Protein AF-A0A2E8K258-F1 (afdb_monomer_lite)

pLDDT: mean 74.97, std 20.84, range [34.94, 96.56]

Radius of gyration: 36.82 Å; chains: 1; bounding box: 63×77×114 Å

Structure (mmCIF, N/CA/C/O backbone):
data_AF-A0A2E8K258-F1
#
_entry.id   AF-A0A2E8K258-F1
#
loop_
_atom_site.group_PDB
_atom_site.id
_atom_site.type_symbol
_atom_site.label_atom_id
_atom_site.label_alt_id
_atom_site.label_comp_id
_atom_site.label_asym_id
_atom_site.label_entity_id
_atom_site.label_seq_id
_atom_site.pdbx_PDB_ins_code
_atom_site.Cartn_x
_atom_site.Cartn_y
_atom_site.Cartn_z
_atom_site.occupancy
_atom_site.B_iso_or_equiv
_atom_site.auth_seq_id
_atom_site.auth_comp_id
_atom_site.auth_asym_id
_atom_site.auth_atom_id
_atom_site.pdbx_PDB_model_num
ATOM 1 N N . MET A 1 1 ? -25.270 16.845 21.338 1.00 34.94 1 MET A N 1
ATOM 2 C CA . MET A 1 1 ? -23.843 16.522 21.141 1.00 34.94 1 MET A CA 1
ATOM 3 C C . MET A 1 1 ? -23.673 16.094 19.697 1.00 34.94 1 MET A C 1
ATOM 5 O O . MET A 1 1 ? -24.047 14.989 19.341 1.00 34.94 1 MET A O 1
ATOM 9 N N . THR A 1 2 ? -23.255 17.021 18.845 1.00 35.00 2 THR A N 1
ATOM 10 C CA . THR A 1 2 ? -22.950 16.784 17.431 1.00 35.00 2 THR A CA 1
ATOM 11 C C . THR A 1 2 ? -21.629 16.030 17.351 1.00 35.00 2 THR A C 1
ATOM 13 O O . THR A 1 2 ? -20.587 16.599 17.671 1.00 35.00 2 THR A O 1
ATOM 16 N N . GLN A 1 3 ? -21.672 14.744 16.997 1.00 39.81 3 GLN A N 1
ATOM 17 C CA . GLN A 1 3 ? -20.456 13.992 16.699 1.00 39.81 3 GLN A CA 1
ATOM 18 C C . GLN A 1 3 ? -19.793 14.609 15.460 1.00 39.81 3 GLN A C 1
ATOM 20 O O . GLN A 1 3 ? -20.494 14.860 14.475 1.00 39.81 3 GLN A O 1
ATOM 25 N N . PRO A 1 4 ? -18.477 14.877 15.474 1.00 42.88 4 PRO A N 1
ATOM 26 C CA . PRO A 1 4 ? -17.763 15.200 14.255 1.00 42.88 4 PRO A CA 1
ATOM 27 C C . PRO A 1 4 ? -17.757 13.937 13.395 1.00 42.88 4 PRO A C 1
ATOM 29 O O . PRO A 1 4 ? -16.998 13.003 13.638 1.00 42.88 4 PRO A O 1
ATOM 32 N N . THR A 1 5 ? -18.633 13.886 12.395 1.00 45.66 5 THR A N 1
ATOM 33 C CA . THR A 1 5 ? -18.572 12.883 11.335 1.00 45.66 5 THR A CA 1
ATOM 34 C C . THR A 1 5 ? -17.342 13.191 10.487 1.00 45.66 5 THR A C 1
ATOM 36 O O . THR A 1 5 ? -17.441 13.801 9.423 1.00 45.66 5 THR A O 1
ATOM 39 N N . HIS A 1 6 ? -16.158 12.821 10.974 1.00 53.88 6 HIS A N 1
ATOM 40 C CA . HIS A 1 6 ? -15.009 12.628 10.105 1.00 53.88 6 HIS A CA 1
ATOM 41 C C . HIS A 1 6 ? -15.387 11.478 9.174 1.00 53.88 6 HIS A C 1
ATOM 43 O O . HIS A 1 6 ? -15.292 10.308 9.534 1.00 53.88 6 HIS A O 1
ATOM 49 N N . THR A 1 7 ? -15.920 11.829 8.006 1.00 74.06 7 THR A N 1
ATOM 50 C CA . THR A 1 7 ? -16.292 10.884 6.959 1.00 74.06 7 THR A CA 1
ATOM 51 C C . THR A 1 7 ? -15.029 10.147 6.540 1.00 74.06 7 THR A C 1
ATOM 53 O O . THR A 1 7 ? -14.153 10.715 5.881 1.00 74.06 7 THR A O 1
ATOM 56 N N . LEU A 1 8 ? -14.901 8.905 7.002 1.00 78.50 8 LEU A N 1
ATOM 57 C CA . LEU A 1 8 ? -13.859 8.003 6.543 1.00 78.50 8 LEU A CA 1
ATOM 58 C C . LEU A 1 8 ? -14.025 7.812 5.030 1.00 78.50 8 LEU A C 1
ATOM 60 O O . LEU A 1 8 ? -15.160 7.707 4.561 1.00 78.50 8 LEU A O 1
ATOM 64 N N . PRO A 1 9 ? -12.928 7.809 4.256 1.00 80.19 9 PRO A N 1
ATOM 65 C CA . PRO A 1 9 ? -13.014 7.502 2.836 1.00 80.19 9 PRO A CA 1
ATOM 66 C C . PRO A 1 9 ? -13.544 6.075 2.677 1.00 80.19 9 PRO A C 1
ATOM 68 O O . PRO A 1 9 ? -13.047 5.169 3.334 1.00 80.19 9 PRO A O 1
ATOM 71 N N . GLU A 1 10 ? -14.556 5.871 1.837 1.00 79.06 10 GLU A N 1
ATOM 72 C CA . GLU A 1 10 ? -15.167 4.552 1.657 1.00 79.06 10 GLU A CA 1
ATOM 73 C C . GLU A 1 10 ? -14.218 3.611 0.905 1.00 79.06 10 GLU A C 1
ATOM 75 O O . GLU A 1 10 ? -14.042 3.708 -0.312 1.00 79.06 10 GLU A O 1
ATOM 80 N N . ILE A 1 11 ? -13.613 2.671 1.629 1.00 83.25 11 ILE A N 1
ATOM 81 C CA . ILE A 1 11 ? -12.783 1.623 1.031 1.00 83.25 11 ILE A CA 1
ATOM 82 C C . ILE A 1 11 ? -13.700 0.489 0.600 1.00 83.25 11 ILE A C 1
ATOM 84 O O . ILE A 1 11 ? -14.047 -0.400 1.374 1.00 83.25 11 ILE A O 1
ATOM 88 N N . THR A 1 12 ? -14.127 0.553 -0.654 1.00 84.94 12 THR A N 1
ATOM 89 C CA . THR A 1 12 ? -14.856 -0.538 -1.299 1.00 84.94 12 THR A CA 1
ATOM 90 C C . THR A 1 12 ? -13.889 -1.465 -2.027 1.00 84.94 12 THR A C 1
ATOM 92 O O . THR A 1 12 ? -12.797 -1.056 -2.429 1.00 84.94 12 THR A O 1
ATOM 95 N N . VAL A 1 13 ? -14.318 -2.707 -2.262 1.00 85.12 13 VAL A N 1
ATOM 96 C CA . VAL A 1 13 ? -13.569 -3.692 -3.064 1.00 85.12 13 VAL A CA 1
ATOM 97 C C . VAL A 1 13 ? -13.166 -3.105 -4.424 1.00 85.12 13 VAL A C 1
ATOM 99 O O . VAL A 1 13 ? -12.045 -3.304 -4.875 1.00 85.12 13 VAL A O 1
ATOM 102 N N . ASN A 1 14 ? -14.024 -2.272 -5.019 1.00 87.69 14 ASN A N 1
ATOM 103 C CA . ASN A 1 14 ? -13.757 -1.596 -6.289 1.00 87.69 14 ASN A CA 1
ATOM 104 C C . ASN A 1 14 ? -12.557 -0.639 -6.227 1.00 87.69 14 ASN A C 1
ATOM 106 O O . ASN A 1 14 ? -11.806 -0.539 -7.195 1.00 87.69 14 ASN A O 1
ATOM 110 N N . VAL A 1 15 ? -12.370 0.081 -5.113 1.00 88.19 15 VAL A N 1
ATOM 111 C CA . VAL A 1 15 ? -11.220 0.985 -4.940 1.00 88.19 15 VAL A CA 1
ATOM 112 C C . VAL A 1 15 ? -9.939 0.166 -4.892 1.00 88.19 15 VAL A C 1
ATOM 114 O O . VAL A 1 15 ? -8.996 0.465 -5.622 1.00 88.19 15 VAL A O 1
ATOM 117 N N . VAL A 1 16 ? -9.942 -0.908 -4.104 1.00 89.88 16 VAL A N 1
ATOM 118 C CA . VAL A 1 16 ? -8.815 -1.836 -4.000 1.00 89.88 16 VAL A CA 1
ATOM 119 C C . VAL A 1 16 ? -8.481 -2.413 -5.380 1.00 89.88 16 VAL A C 1
ATOM 121 O O . VAL A 1 16 ? -7.360 -2.254 -5.858 1.00 89.88 16 VAL A O 1
ATOM 124 N N . GLU A 1 17 ? -9.465 -2.971 -6.086 1.00 91.25 17 GLU A N 1
ATOM 125 C CA . GLU A 1 17 ? -9.294 -3.493 -7.448 1.00 91.25 17 GLU A CA 1
ATOM 126 C C . GLU A 1 17 ? -8.787 -2.435 -8.434 1.00 91.25 17 GLU A C 1
ATOM 128 O O . GLU A 1 17 ? -7.948 -2.740 -9.282 1.00 91.25 17 GLU A O 1
ATOM 133 N N . SER A 1 18 ? -9.246 -1.185 -8.327 1.00 92.44 18 SER A N 1
ATOM 134 C CA . SER A 1 18 ? -8.784 -0.100 -9.196 1.00 92.44 18 SER A CA 1
ATOM 135 C C . SER A 1 18 ? -7.303 0.222 -8.982 1.00 92.44 18 SER A C 1
ATOM 137 O O . SER A 1 18 ? -6.578 0.414 -9.960 1.00 92.44 18 SER A O 1
ATOM 139 N N . VAL A 1 19 ? -6.834 0.202 -7.728 1.00 92.81 19 VAL A N 1
ATOM 140 C CA . VAL A 1 19 ? -5.419 0.393 -7.391 1.00 92.81 19 VAL A CA 1
ATOM 141 C C . VAL A 1 19 ? -4.599 -0.772 -7.931 1.00 92.81 19 VAL A C 1
ATOM 143 O O . VAL A 1 19 ? -3.619 -0.545 -8.636 1.00 92.81 19 VAL A O 1
ATOM 146 N N . PHE A 1 20 ? -5.032 -2.014 -7.698 1.00 93.62 20 PHE A N 1
ATOM 147 C CA . PHE A 1 20 ? -4.362 -3.196 -8.246 1.00 93.62 20 PHE A CA 1
ATOM 148 C C . PHE A 1 20 ? -4.296 -3.172 -9.773 1.00 93.62 20 PHE A C 1
ATOM 150 O O . PHE A 1 20 ? -3.246 -3.450 -10.349 1.00 93.62 20 PHE A O 1
ATOM 157 N N . ARG A 1 21 ? -5.384 -2.778 -10.441 1.00 94.31 21 ARG A N 1
ATOM 158 C CA . ARG A 1 21 ? -5.421 -2.634 -11.897 1.00 94.31 21 ARG A CA 1
ATOM 159 C C . ARG A 1 21 ? -4.417 -1.589 -12.368 1.00 94.31 21 ARG A C 1
ATOM 161 O O . ARG A 1 21 ? -3.660 -1.862 -13.294 1.00 94.31 21 ARG A O 1
ATOM 168 N N . ARG A 1 22 ? -4.361 -0.433 -11.704 1.00 93.81 22 ARG A N 1
ATOM 169 C CA . ARG A 1 22 ? -3.422 0.642 -12.038 1.00 93.81 22 ARG A CA 1
ATOM 170 C C . ARG A 1 22 ? -1.963 0.221 -11.823 1.00 93.81 22 ARG A C 1
ATOM 172 O O . ARG A 1 22 ? -1.128 0.497 -12.674 1.00 93.81 22 ARG A O 1
ATOM 179 N N . LEU A 1 23 ? -1.663 -0.511 -10.750 1.00 94.19 23 LEU A N 1
ATOM 180 C CA . LEU A 1 23 ? -0.328 -1.076 -10.514 1.00 94.19 23 LEU A CA 1
ATOM 181 C C . LEU A 1 23 ? 0.037 -2.162 -11.536 1.00 94.19 23 LEU A C 1
ATOM 183 O O . LEU A 1 23 ? 1.188 -2.242 -11.954 1.00 94.19 23 LEU A O 1
ATOM 187 N N . SER A 1 24 ? -0.930 -2.981 -11.962 1.00 93.62 24 SER A N 1
ATOM 188 C CA . SER A 1 24 ? -0.698 -4.047 -12.947 1.00 93.62 24 SER A CA 1
ATOM 189 C C . SER A 1 24 ? -0.364 -3.518 -14.341 1.00 93.62 24 SER A C 1
ATOM 191 O O . SER A 1 24 ? 0.341 -4.181 -15.089 1.00 93.62 24 SER A O 1
ATOM 193 N N . THR A 1 25 ? -0.833 -2.315 -14.684 1.00 93.38 25 THR A N 1
ATOM 194 C CA . THR A 1 25 ? -0.512 -1.669 -15.965 1.00 93.38 25 THR A CA 1
ATOM 195 C C . THR A 1 25 ? 0.860 -0.996 -15.980 1.00 93.38 25 THR A C 1
ATOM 197 O O . THR A 1 25 ? 1.324 -0.606 -17.046 1.00 93.38 25 THR A O 1
ATOM 200 N N . MET A 1 26 ? 1.507 -0.833 -14.820 1.00 93.69 26 MET A N 1
ATOM 201 C CA . MET A 1 26 ? 2.830 -0.217 -14.720 1.00 93.69 26 MET A CA 1
ATOM 202 C C . MET A 1 26 ? 3.914 -1.261 -14.983 1.00 93.69 26 MET A C 1
ATOM 204 O O . MET A 1 26 ? 4.429 -1.882 -14.057 1.00 93.69 26 MET A O 1
ATOM 208 N N . GLU A 1 27 ? 4.280 -1.479 -16.236 1.00 92.19 27 GLU A N 1
ATOM 209 C CA . GLU A 1 27 ? 5.387 -2.364 -16.584 1.00 92.19 27 GLU A CA 1
ATOM 210 C C . GLU A 1 27 ? 6.222 -1.735 -17.691 1.00 92.19 27 GLU A C 1
ATOM 212 O O . GLU A 1 27 ? 5.687 -1.257 -18.688 1.00 92.19 27 GLU A O 1
ATOM 217 N N . VAL A 1 28 ? 7.542 -1.730 -17.502 1.00 91.94 28 VAL A N 1
ATOM 218 C CA . VAL A 1 28 ? 8.488 -1.263 -18.514 1.00 91.94 28 VAL A CA 1
ATOM 219 C C . VAL A 1 28 ? 9.355 -2.438 -18.927 1.00 91.94 28 VAL A C 1
ATOM 221 O O . VAL A 1 28 ? 10.152 -2.956 -18.145 1.00 91.94 28 VAL A O 1
ATOM 224 N N . GLU A 1 29 ? 9.208 -2.851 -20.179 1.00 88.94 29 GLU A N 1
ATOM 225 C CA . GLU A 1 29 ? 9.976 -3.960 -20.730 1.00 88.94 29 GLU A CA 1
ATOM 226 C C . GLU A 1 29 ? 11.452 -3.576 -20.887 1.00 88.94 29 GLU A C 1
ATOM 228 O O . GLU A 1 29 ? 11.798 -2.570 -21.521 1.00 88.94 29 GLU A O 1
ATOM 233 N N . LEU A 1 30 ? 12.347 -4.417 -20.373 1.00 88.12 30 LEU A N 1
ATOM 234 C CA . LEU A 1 30 ? 13.781 -4.303 -20.622 1.00 88.12 30 LEU A CA 1
ATOM 235 C C . LEU A 1 30 ? 14.121 -4.872 -21.999 1.00 88.12 30 LEU A C 1
ATOM 237 O O . LEU A 1 30 ? 13.614 -5.916 -22.406 1.00 88.12 30 LEU A O 1
ATOM 241 N N . ASP A 1 31 ? 15.009 -4.199 -22.726 1.00 85.12 31 ASP A N 1
ATOM 242 C CA . ASP A 1 31 ? 15.462 -4.710 -24.016 1.00 85.12 31 ASP A CA 1
ATOM 243 C C . ASP A 1 31 ? 16.516 -5.797 -23.833 1.00 85.12 31 ASP A C 1
ATOM 245 O O . ASP A 1 31 ? 17.480 -5.601 -23.095 1.00 85.12 31 ASP A O 1
ATOM 249 N N . ALA A 1 32 ? 16.367 -6.915 -24.550 1.00 84.00 32 ALA A N 1
ATOM 250 C CA . ALA A 1 32 ? 17.381 -7.970 -24.583 1.00 84.00 32 ALA A CA 1
ATOM 251 C C . ALA A 1 32 ? 18.698 -7.486 -25.221 1.00 84.00 32 ALA A C 1
ATOM 253 O O . ALA A 1 32 ? 19.770 -7.871 -24.776 1.00 84.00 32 ALA A O 1
ATOM 254 N N . ASP A 1 33 ? 18.605 -6.603 -26.225 1.00 83.25 33 ASP A N 1
ATOM 255 C CA . ASP A 1 33 ? 19.751 -6.010 -26.921 1.00 83.25 33 ASP A CA 1
ATOM 256 C C . ASP A 1 33 ? 19.593 -4.478 -27.016 1.00 83.25 33 ASP A C 1
ATOM 258 O O . ASP A 1 33 ? 18.976 -3.977 -27.968 1.00 83.25 33 ASP A O 1
ATOM 262 N N . PRO A 1 34 ? 20.149 -3.703 -26.066 1.00 81.81 34 PRO A N 1
ATOM 263 C CA . PRO A 1 34 ? 19.960 -2.248 -26.008 1.00 81.81 34 PRO A CA 1
ATOM 264 C C . PRO A 1 34 ? 20.597 -1.502 -27.197 1.00 81.81 34 PRO A C 1
ATOM 266 O O . PRO A 1 34 ? 20.071 -0.493 -27.671 1.00 81.81 34 PRO A O 1
ATOM 269 N N . LEU A 1 35 ? 21.678 -2.049 -27.765 1.00 81.62 35 LEU A N 1
ATOM 270 C CA . LEU A 1 35 ? 22.430 -1.446 -28.876 1.00 81.62 35 LEU A CA 1
ATOM 271 C C . LEU A 1 35 ? 21.648 -1.382 -30.199 1.00 81.62 35 LEU A C 1
ATOM 273 O O . LEU A 1 35 ? 21.908 -0.518 -31.041 1.00 81.62 35 LEU A O 1
ATOM 277 N N . LYS A 1 36 ? 20.660 -2.267 -30.393 1.00 80.56 36 LYS A N 1
ATOM 278 C CA . LYS A 1 36 ? 19.891 -2.346 -31.649 1.00 80.56 36 LYS A CA 1
ATOM 279 C C . LYS A 1 36 ? 19.023 -1.113 -31.893 1.00 80.56 36 LYS A C 1
ATOM 281 O O . LYS A 1 36 ? 18.831 -0.738 -33.047 1.00 80.56 36 LYS A O 1
ATOM 286 N N . TYR A 1 37 ? 18.525 -0.493 -30.825 1.00 77.81 37 TYR A N 1
ATOM 287 C CA . TYR A 1 37 ? 17.559 0.609 -30.891 1.00 77.81 37 TYR A CA 1
ATOM 288 C C . TYR A 1 37 ? 18.157 1.970 -30.522 1.00 77.81 37 TYR A C 1
ATOM 290 O O . TYR A 1 37 ? 17.607 3.005 -30.900 1.00 77.81 37 TYR A O 1
ATOM 298 N N . GLY A 1 38 ? 19.282 1.974 -29.803 1.00 81.81 38 GLY A N 1
ATOM 299 C CA . GLY A 1 38 ? 20.020 3.184 -29.465 1.00 81.81 38 GLY A CA 1
ATOM 300 C C . GLY A 1 38 ? 19.528 3.948 -28.231 1.00 81.81 38 GLY A C 1
ATOM 301 O O . GLY A 1 38 ? 18.472 3.647 -27.664 1.00 81.81 38 GLY A O 1
ATOM 302 N N . PRO A 1 39 ? 20.270 5.000 -27.835 1.00 85.75 39 PRO A N 1
ATOM 303 C CA . PRO A 1 39 ? 20.054 5.724 -26.582 1.00 85.75 39 PRO A CA 1
ATOM 304 C C . PRO A 1 39 ? 18.723 6.485 -26.533 1.00 85.75 39 PRO A C 1
ATOM 306 O O . PRO A 1 39 ? 18.140 6.631 -25.463 1.00 85.75 39 PRO A O 1
ATOM 309 N N . LYS A 1 40 ? 18.178 6.931 -27.676 1.00 86.31 40 LYS A N 1
ATOM 310 C CA . LYS A 1 40 ? 16.908 7.681 -27.711 1.00 86.31 40 LYS A CA 1
ATOM 311 C C . LYS A 1 40 ? 15.719 6.852 -27.211 1.00 86.31 40 LYS A C 1
ATOM 313 O O . LYS A 1 40 ? 14.870 7.385 -26.501 1.00 86.31 40 LYS A O 1
ATOM 318 N N . ARG A 1 41 ? 15.657 5.556 -27.545 1.00 86.62 41 ARG A N 1
ATOM 319 C CA . ARG A 1 41 ? 14.584 4.668 -27.068 1.00 86.62 41 ARG A CA 1
ATOM 320 C C . ARG A 1 41 ? 14.741 4.344 -25.584 1.00 86.62 41 ARG A C 1
ATOM 322 O O . ARG A 1 41 ? 13.749 4.381 -24.864 1.00 86.62 41 ARG A O 1
ATOM 329 N N . LEU A 1 42 ? 15.969 4.095 -25.128 1.00 90.00 42 LEU A N 1
ATOM 330 C CA . LEU A 1 42 ? 16.253 3.885 -23.705 1.00 90.00 42 LEU A CA 1
ATOM 331 C C . LEU A 1 42 ? 15.885 5.120 -22.875 1.00 90.00 42 LEU A C 1
ATOM 333 O O . LEU A 1 42 ? 15.230 4.977 -21.851 1.00 90.00 42 LEU A O 1
ATOM 337 N N . ASN A 1 43 ? 16.190 6.329 -23.358 1.00 90.50 43 ASN A N 1
ATOM 338 C CA . ASN A 1 43 ? 15.749 7.578 -22.727 1.00 90.50 43 ASN A CA 1
ATOM 339 C C . ASN A 1 43 ? 14.222 7.677 -22.616 1.00 90.50 43 ASN A C 1
ATOM 341 O O . ASN A 1 43 ? 13.714 8.075 -21.570 1.00 90.50 43 ASN A O 1
ATOM 345 N N . GLY A 1 44 ? 13.492 7.283 -23.665 1.00 91.12 44 GLY A N 1
ATOM 346 C CA . GLY A 1 44 ? 12.030 7.205 -23.629 1.00 91.12 44 GLY A CA 1
ATOM 347 C C . GLY A 1 44 ? 11.525 6.256 -22.539 1.00 91.12 44 GLY A C 1
ATOM 348 O O . GLY A 1 44 ? 10.687 6.648 -21.735 1.00 91.12 44 GLY A O 1
ATOM 349 N N . LYS A 1 45 ? 12.107 5.055 -22.444 1.00 92.56 45 LYS A N 1
ATOM 350 C CA . LYS A 1 45 ? 11.772 4.072 -21.401 1.00 92.56 45 LYS A CA 1
ATOM 351 C C . LYS A 1 45 ? 12.143 4.533 -19.991 1.00 92.56 45 LYS A C 1
ATOM 353 O O . LYS A 1 45 ? 11.412 4.265 -19.047 1.00 92.56 45 LYS A O 1
ATOM 358 N N . VAL A 1 46 ? 13.261 5.244 -19.828 1.00 93.31 46 VAL A N 1
ATOM 359 C CA . VAL A 1 46 ? 13.644 5.846 -18.539 1.00 93.31 46 VAL A CA 1
ATOM 360 C C . VAL A 1 46 ? 12.635 6.919 -18.130 1.00 93.31 46 VAL A C 1
ATOM 362 O O . VAL A 1 46 ? 12.256 6.981 -16.964 1.00 93.31 46 VAL A O 1
ATOM 365 N N . ALA A 1 47 ? 12.187 7.758 -19.067 1.00 93.31 47 ALA A N 1
ATOM 366 C CA . ALA A 1 47 ? 11.153 8.755 -18.799 1.00 93.31 47 ALA A CA 1
ATOM 367 C C . ALA A 1 47 ? 9.807 8.102 -18.438 1.00 93.31 47 ALA A C 1
ATOM 369 O O . ALA A 1 47 ? 9.156 8.537 -17.492 1.00 93.31 47 ALA A O 1
ATOM 370 N N . GLU A 1 48 ? 9.429 7.030 -19.134 1.00 94.50 48 GLU A N 1
ATOM 371 C CA . GLU A 1 48 ? 8.240 6.227 -18.835 1.00 94.50 48 GLU A CA 1
ATOM 372 C C . GLU A 1 48 ? 8.309 5.592 -17.437 1.00 94.50 48 GLU A C 1
ATOM 374 O O . GLU A 1 48 ? 7.394 5.776 -16.635 1.00 94.50 48 GLU A O 1
ATOM 379 N N . ALA A 1 49 ? 9.428 4.942 -17.093 1.00 95.00 49 ALA A N 1
ATOM 380 C CA . ALA A 1 49 ? 9.652 4.364 -15.767 1.00 95.00 49 ALA A CA 1
ATOM 381 C C . ALA A 1 49 ? 9.573 5.422 -14.653 1.00 95.00 49 ALA A C 1
ATOM 383 O O . ALA A 1 49 ? 8.975 5.173 -13.607 1.00 95.00 49 ALA A O 1
ATOM 384 N N . ARG A 1 50 ? 10.117 6.626 -14.886 1.00 94.44 50 ARG A N 1
ATOM 385 C CA . ARG A 1 50 ? 9.992 7.762 -13.956 1.00 94.44 50 ARG A CA 1
ATOM 386 C C . ARG A 1 50 ? 8.544 8.207 -13.782 1.00 94.44 50 ARG A C 1
ATOM 388 O O . ARG A 1 50 ? 8.125 8.427 -12.652 1.00 94.44 50 ARG A O 1
ATOM 395 N N . GLY A 1 51 ? 7.781 8.304 -14.872 1.00 95.69 51 GLY A N 1
ATOM 396 C CA . GLY A 1 51 ? 6.354 8.626 -14.815 1.00 95.69 51 GLY A CA 1
ATOM 397 C C . GLY A 1 51 ? 5.575 7.610 -13.978 1.00 95.69 51 GLY A C 1
ATOM 398 O O . GLY A 1 51 ? 4.859 7.991 -13.054 1.00 95.69 51 GLY A O 1
ATOM 399 N N . MET A 1 52 ? 5.797 6.315 -14.224 1.00 96.25 52 MET A N 1
ATOM 400 C CA . MET A 1 52 ? 5.183 5.239 -13.438 1.00 96.25 52 MET A CA 1
ATOM 401 C C . MET A 1 52 ? 5.601 5.274 -11.960 1.00 96.25 52 MET A C 1
ATOM 403 O O . MET A 1 52 ? 4.770 5.026 -11.089 1.00 96.25 52 MET A O 1
ATOM 407 N N . LEU A 1 53 ? 6.857 5.618 -11.649 1.00 95.81 53 LEU A N 1
ATOM 408 C CA . LEU A 1 53 ? 7.316 5.802 -10.267 1.00 95.81 53 LEU A CA 1
ATOM 409 C C . LEU A 1 53 ? 6.589 6.953 -9.569 1.00 95.81 53 LEU A C 1
ATOM 411 O O . LEU A 1 53 ? 6.103 6.759 -8.458 1.00 95.81 53 LEU A O 1
ATOM 415 N N . THR A 1 54 ? 6.454 8.112 -10.219 1.00 96.56 54 THR A N 1
ATOM 416 C CA . THR A 1 54 ? 5.701 9.250 -9.669 1.00 96.56 54 THR A CA 1
ATOM 417 C C . THR A 1 54 ? 4.234 8.888 -9.425 1.00 96.56 54 THR A C 1
ATOM 419 O O . THR A 1 54 ? 3.666 9.238 -8.391 1.00 96.56 54 THR A O 1
ATOM 422 N N . GLU A 1 55 ? 3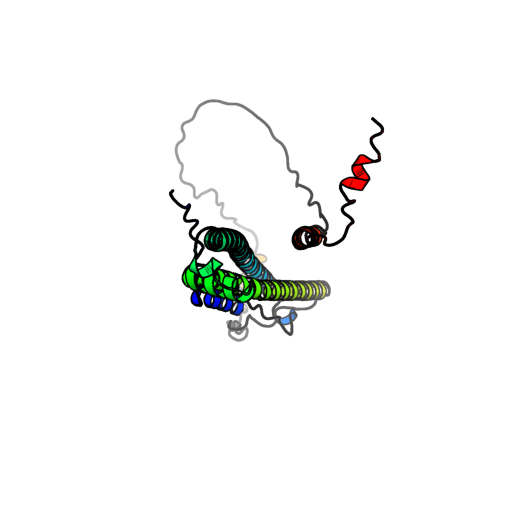.609 8.143 -10.338 1.00 95.44 55 GLU A N 1
ATOM 423 C CA . GLU A 1 55 ? 2.247 7.649 -10.127 1.00 95.44 55 GLU A CA 1
ATOM 424 C C . GLU A 1 55 ? 2.151 6.659 -8.960 1.00 95.44 55 GLU A C 1
ATOM 426 O O . GLU A 1 55 ? 1.221 6.740 -8.157 1.00 95.44 55 GLU A O 1
ATOM 431 N N . CYS A 1 56 ? 3.113 5.743 -8.839 1.00 95.94 56 CYS A N 1
ATOM 432 C CA . CYS A 1 56 ? 3.189 4.798 -7.728 1.00 95.94 56 CYS A CA 1
ATOM 433 C C . CYS A 1 56 ? 3.359 5.525 -6.381 1.00 95.94 56 CYS A C 1
ATOM 435 O O . CYS A 1 56 ? 2.735 5.148 -5.390 1.00 95.94 56 CYS A O 1
ATOM 437 N N . GLU A 1 57 ? 4.131 6.613 -6.348 1.00 95.56 57 GLU A N 1
ATOM 438 C CA . GLU A 1 57 ? 4.295 7.468 -5.167 1.00 95.56 57 GLU A CA 1
ATOM 439 C C . GLU A 1 57 ? 3.012 8.217 -4.800 1.00 95.56 57 GLU A C 1
ATOM 441 O O . GLU A 1 57 ? 2.651 8.264 -3.625 1.00 95.56 57 GLU A O 1
ATOM 446 N N . SER A 1 58 ? 2.266 8.726 -5.785 1.00 96.31 58 SER A N 1
ATOM 447 C CA . SER A 1 58 ? 0.933 9.297 -5.547 1.00 96.31 58 SER A CA 1
ATOM 448 C C . SER A 1 58 ? -0.005 8.275 -4.901 1.00 96.31 58 SER A C 1
ATOM 450 O O . SER A 1 58 ? -0.618 8.576 -3.879 1.00 96.31 58 SER A O 1
ATOM 452 N N . ILE A 1 59 ? -0.070 7.053 -5.442 1.00 95.50 59 ILE A N 1
ATOM 453 C CA . ILE A 1 59 ? -0.891 5.972 -4.875 1.00 95.50 59 ILE A CA 1
ATOM 454 C C . ILE A 1 59 ? -0.429 5.641 -3.450 1.00 95.50 59 ILE A C 1
ATOM 456 O O . ILE A 1 59 ? -1.252 5.479 -2.551 1.00 95.50 59 ILE A O 1
ATOM 460 N N . PHE A 1 60 ? 0.883 5.559 -3.224 1.00 96.31 60 PHE A N 1
ATOM 461 C CA . PHE A 1 60 ? 1.451 5.285 -1.907 1.00 96.31 60 PHE A CA 1
ATOM 462 C C . PHE A 1 60 ? 1.027 6.327 -0.864 1.00 96.31 60 PHE A C 1
ATOM 464 O O . PHE A 1 60 ? 0.630 5.955 0.244 1.00 96.31 60 PHE A O 1
ATOM 471 N N . LEU A 1 61 ? 1.082 7.615 -1.211 1.00 96.19 61 LEU A N 1
ATOM 472 C CA . LEU A 1 61 ? 0.679 8.705 -0.322 1.00 96.19 61 LEU A CA 1
ATOM 473 C C . LEU A 1 61 ? -0.819 8.660 -0.010 1.00 96.19 61 LEU A C 1
ATOM 475 O O . LEU A 1 61 ? -1.195 8.754 1.161 1.00 96.19 61 LEU A O 1
ATOM 479 N N . ASP A 1 62 ? -1.659 8.454 -1.025 1.00 94.12 62 ASP A N 1
ATOM 480 C CA . ASP A 1 62 ? -3.112 8.373 -0.857 1.00 94.12 62 ASP A CA 1
ATOM 481 C C . ASP A 1 62 ? -3.500 7.223 0.082 1.00 94.12 62 ASP A C 1
ATOM 483 O O . ASP A 1 62 ? -4.227 7.418 1.062 1.00 94.12 62 ASP A O 1
ATOM 487 N N . VAL A 1 63 ? -2.946 6.031 -0.159 1.00 94.81 63 VAL A N 1
ATOM 488 C CA . VAL A 1 63 ? -3.191 4.844 0.668 1.00 94.81 63 VAL A CA 1
ATOM 489 C C . VAL A 1 63 ? -2.661 5.035 2.092 1.00 94.81 63 VAL A C 1
ATOM 491 O O . VAL A 1 63 ? -3.336 4.663 3.055 1.00 94.81 63 VAL A O 1
ATOM 494 N N . SER A 1 64 ? -1.488 5.653 2.256 1.00 95.75 64 SER A N 1
ATOM 495 C CA . SER A 1 64 ? -0.907 5.935 3.576 1.00 95.75 64 SER A CA 1
ATOM 496 C C . SER A 1 64 ? -1.774 6.903 4.381 1.00 95.75 64 SER A C 1
ATOM 498 O O . SER A 1 64 ? -2.020 6.683 5.570 1.00 95.75 64 SER A O 1
ATOM 500 N N . LEU A 1 65 ? -2.299 7.945 3.731 1.00 94.56 65 LEU A N 1
ATOM 501 C CA . LEU A 1 65 ? -3.226 8.889 4.349 1.00 94.56 65 LEU A CA 1
ATOM 502 C C . LEU A 1 65 ? -4.525 8.194 4.772 1.00 94.56 65 LEU A C 1
ATOM 504 O O . LEU A 1 65 ? -5.034 8.443 5.869 1.00 94.56 65 LEU A O 1
ATOM 508 N N . TRP A 1 66 ? -5.077 7.318 3.927 1.00 94.12 66 TRP A N 1
ATOM 509 C CA . TRP A 1 66 ? -6.258 6.530 4.285 1.00 94.12 66 TRP A CA 1
ATOM 510 C C . TRP A 1 66 ? -5.974 5.625 5.481 1.00 94.12 66 TRP A C 1
ATOM 512 O O . TRP A 1 66 ? -6.760 5.614 6.427 1.00 94.12 66 TRP A O 1
ATOM 522 N N . LEU A 1 67 ? -4.821 4.955 5.511 1.00 94.69 67 LEU A N 1
ATOM 523 C CA . LEU A 1 67 ? -4.446 4.072 6.613 1.00 94.69 67 LEU A CA 1
ATOM 524 C C . LEU A 1 67 ? -4.340 4.824 7.938 1.00 94.69 67 LEU A C 1
ATOM 526 O O . LEU A 1 67 ? -4.842 4.352 8.956 1.00 94.69 67 LEU A O 1
ATOM 530 N N . GLN A 1 68 ? -3.745 6.017 7.936 1.00 94.94 68 GLN A N 1
ATOM 531 C CA . GLN A 1 68 ? -3.678 6.857 9.132 1.00 94.94 68 GLN A CA 1
ATOM 532 C C . GLN A 1 68 ? -5.071 7.249 9.639 1.00 94.94 68 GLN A C 1
ATOM 534 O O . GLN A 1 68 ? -5.327 7.166 10.842 1.00 94.94 68 GLN A O 1
ATOM 539 N N . LYS A 1 69 ? -5.992 7.612 8.736 1.00 94.19 69 LYS A N 1
ATOM 540 C CA . LYS A 1 69 ? -7.387 7.922 9.094 1.00 94.19 69 LYS A CA 1
ATOM 541 C C . LYS A 1 69 ? -8.099 6.711 9.699 1.00 94.19 69 LYS A C 1
ATOM 543 O O . LYS A 1 69 ? -8.756 6.849 10.729 1.00 94.19 69 LYS A O 1
ATOM 548 N N . TYR A 1 70 ? -7.926 5.529 9.109 1.00 94.81 70 TYR A N 1
ATOM 549 C CA . TYR A 1 70 ? -8.516 4.287 9.612 1.00 94.81 70 TYR A CA 1
ATOM 550 C C . TYR A 1 70 ? -7.923 3.860 10.960 1.00 94.81 70 TYR A C 1
ATOM 552 O O . TYR A 1 70 ? -8.679 3.505 11.859 1.00 94.81 70 TYR A O 1
ATOM 560 N N . ARG A 1 71 ? -6.605 3.987 11.162 1.00 95.19 71 ARG A N 1
ATOM 561 C CA . ARG A 1 71 ? -5.951 3.743 12.462 1.00 95.19 71 ARG A CA 1
ATOM 562 C C . ARG A 1 71 ? -6.458 4.691 13.545 1.00 95.19 71 ARG A C 1
ATOM 564 O O . ARG A 1 71 ? -6.691 4.261 14.672 1.00 95.19 71 ARG A O 1
ATOM 571 N N . ALA A 1 72 ? -6.630 5.973 13.221 1.00 94.25 72 ALA A N 1
ATOM 572 C CA . ALA A 1 72 ? -7.185 6.945 14.157 1.00 94.25 72 ALA A CA 1
ATOM 573 C C . ALA A 1 72 ? -8.629 6.583 14.537 1.00 94.25 72 ALA A C 1
ATOM 575 O O . ALA A 1 72 ? -8.940 6.489 15.722 1.00 94.25 72 ALA A O 1
ATOM 576 N N . ALA A 1 73 ? -9.480 6.294 13.547 1.00 92.00 73 ALA A N 1
ATOM 577 C CA . ALA A 1 73 ? -10.865 5.907 13.791 1.00 92.00 73 ALA A CA 1
ATOM 578 C C . ALA A 1 73 ? -10.996 4.582 14.553 1.00 92.00 73 ALA A C 1
ATOM 580 O O . ALA A 1 73 ? -11.838 4.488 15.442 1.00 92.00 73 ALA A O 1
ATOM 581 N N . HIS A 1 74 ? -10.150 3.589 14.263 1.00 94.25 74 HIS A N 1
ATOM 582 C CA . HIS A 1 74 ? -10.118 2.328 15.002 1.00 94.25 74 HIS A CA 1
ATOM 583 C C . HIS A 1 74 ? -9.856 2.569 16.489 1.00 94.25 74 HIS A C 1
ATOM 585 O O . HIS A 1 74 ? -10.636 2.121 17.322 1.00 94.25 74 HIS A O 1
ATOM 591 N N . ARG A 1 75 ? -8.812 3.342 16.825 1.00 94.81 75 ARG A N 1
ATOM 592 C CA . ARG A 1 75 ? -8.494 3.684 18.222 1.00 94.81 75 ARG A CA 1
ATOM 593 C C . ARG A 1 75 ? -9.651 4.414 18.898 1.00 94.81 75 ARG A C 1
ATOM 595 O O . ARG A 1 75 ? -9.981 4.105 20.036 1.00 94.81 75 ARG A O 1
ATOM 602 N N . THR A 1 76 ? -10.287 5.363 18.209 1.00 93.94 76 THR A N 1
ATOM 603 C CA . THR A 1 76 ? -11.449 6.074 18.758 1.00 93.94 76 THR A CA 1
ATOM 604 C C . THR A 1 76 ? -12.593 5.106 19.056 1.00 93.94 76 THR A C 1
ATOM 606 O O . THR A 1 76 ? -13.053 5.060 20.194 1.00 93.94 76 THR A O 1
ATOM 609 N N . LEU A 1 77 ? -12.995 4.277 18.088 1.00 93.12 77 LEU A N 1
ATOM 610 C CA . LEU A 1 77 ? -14.077 3.301 18.256 1.00 93.12 77 LEU A CA 1
ATOM 611 C C . LEU A 1 77 ? -13.774 2.259 19.338 1.00 93.12 77 LEU A C 1
ATOM 613 O O . LEU A 1 77 ? -14.668 1.872 20.085 1.00 93.12 77 LEU A O 1
ATOM 617 N N . GLU A 1 78 ? -12.521 1.829 19.453 1.00 95.25 78 GLU A N 1
ATOM 618 C CA . GLU A 1 78 ? -12.058 0.919 20.499 1.00 95.25 78 GLU A CA 1
ATOM 619 C C . GLU A 1 78 ? -12.206 1.550 21.889 1.00 95.25 78 GLU A C 1
ATOM 621 O O . GLU A 1 78 ? -12.826 0.959 22.775 1.00 95.25 78 GLU A O 1
ATOM 626 N N . THR A 1 79 ? -11.763 2.802 22.063 1.00 95.62 79 THR A N 1
ATOM 627 C CA . THR A 1 79 ? -11.948 3.511 23.338 1.00 95.62 79 THR A CA 1
ATOM 628 C C . THR A 1 79 ? -13.422 3.768 23.659 1.00 95.62 79 THR A C 1
ATOM 630 O O . THR A 1 79 ? -13.830 3.652 24.816 1.00 95.62 79 THR A O 1
ATOM 633 N N . GLU A 1 80 ? -14.248 4.078 22.656 1.00 94.38 80 GLU A N 1
ATOM 634 C CA . GLU A 1 80 ? -15.689 4.275 22.828 1.00 94.38 80 GLU A CA 1
ATOM 635 C C . GLU A 1 80 ? -16.393 2.979 23.237 1.00 94.38 80 GLU A C 1
ATOM 637 O O . GLU A 1 80 ? -17.212 2.989 24.160 1.00 94.38 80 GLU A O 1
ATOM 642 N N . MET A 1 81 ? -16.046 1.856 22.602 1.00 94.06 81 MET A N 1
ATOM 643 C CA . MET A 1 81 ? -16.568 0.539 22.957 1.00 94.06 81 MET A CA 1
ATOM 644 C C . MET A 1 81 ? -16.168 0.163 24.387 1.00 94.06 81 MET A C 1
ATOM 646 O O . MET A 1 81 ? -17.010 -0.303 25.154 1.00 94.06 81 MET A O 1
ATOM 650 N N . ASP A 1 82 ? -14.921 0.406 24.786 1.00 95.31 82 ASP A N 1
ATOM 651 C CA . ASP A 1 82 ? -14.450 0.117 26.142 1.00 95.31 82 ASP A CA 1
ATOM 652 C C . ASP A 1 82 ? -15.170 0.951 27.204 1.00 95.31 82 ASP A C 1
ATOM 654 O O . ASP A 1 82 ? -15.548 0.438 28.264 1.00 95.31 82 ASP A O 1
ATOM 658 N N . LEU A 1 83 ? -15.396 2.238 26.934 1.00 95.94 83 LEU A N 1
ATOM 659 C CA . LEU A 1 83 ? -16.185 3.104 27.808 1.00 95.94 83 LEU A CA 1
ATOM 660 C C . LEU A 1 83 ? -17.642 2.632 27.889 1.00 95.94 83 LEU A C 1
ATOM 662 O O . LEU A 1 83 ? -18.202 2.565 28.987 1.00 95.94 83 LEU A O 1
ATOM 666 N N . ALA A 1 84 ? -18.240 2.238 26.763 1.00 94.81 84 ALA A N 1
ATOM 667 C CA . ALA A 1 84 ? -19.592 1.694 26.721 1.00 94.81 84 ALA A CA 1
ATOM 668 C C . ALA A 1 84 ? -19.704 0.368 27.495 1.00 94.81 84 ALA A C 1
ATOM 670 O O . ALA A 1 84 ? -20.641 0.189 28.275 1.00 94.81 84 ALA A O 1
ATOM 671 N N . LYS A 1 85 ? -18.719 -0.533 27.373 1.00 94.69 85 LYS A N 1
ATOM 672 C CA . LYS A 1 85 ? -18.638 -1.771 28.166 1.00 94.69 85 LYS A CA 1
ATOM 673 C C . LYS A 1 85 ? -18.559 -1.470 29.662 1.00 94.69 85 LYS A C 1
ATOM 675 O O . LYS A 1 85 ? -19.332 -2.027 30.439 1.00 94.69 85 LYS A O 1
ATOM 680 N N . LYS A 1 86 ? -17.687 -0.544 30.076 1.00 94.81 86 LYS A N 1
ATOM 681 C CA . LYS A 1 86 ? -17.575 -0.102 31.481 1.00 94.81 86 LYS A CA 1
ATOM 682 C C . LYS A 1 86 ? -18.890 0.485 31.997 1.00 94.81 86 LYS A C 1
ATOM 684 O O . LYS A 1 86 ? -19.300 0.169 33.113 1.00 94.81 86 LYS A O 1
ATOM 689 N N . HIS A 1 87 ? -19.580 1.278 31.179 1.00 95.25 87 HIS A N 1
ATOM 690 C CA . HIS A 1 87 ? -20.900 1.809 31.509 1.00 95.25 87 HIS A CA 1
ATOM 691 C C . HIS A 1 87 ? -21.938 0.689 31.693 1.00 95.25 87 HIS A C 1
ATOM 693 O O . HIS A 1 87 ? -22.703 0.720 32.656 1.00 95.25 87 HIS A O 1
ATOM 699 N N . LEU A 1 88 ? -21.946 -0.329 30.825 1.00 94.50 88 LEU A N 1
ATOM 700 C CA . LEU A 1 88 ? -22.822 -1.496 30.977 1.00 94.50 88 LEU A CA 1
ATOM 701 C C . LEU A 1 88 ? -22.509 -2.287 32.254 1.00 94.50 88 LEU A C 1
ATOM 703 O O . LEU A 1 88 ? -23.431 -2.618 32.992 1.00 94.50 88 LEU A O 1
ATOM 707 N N . TYR A 1 89 ? -21.236 -2.520 32.581 1.00 93.44 89 TYR A N 1
ATOM 708 C CA . TYR A 1 89 ? -20.856 -3.184 33.836 1.00 93.44 89 TYR A CA 1
ATOM 709 C C . TYR A 1 89 ? -21.316 -2.421 35.082 1.00 93.44 89 TYR A C 1
ATOM 711 O O . TYR A 1 89 ? -21.706 -3.035 36.080 1.00 93.44 89 TYR A O 1
ATOM 719 N N . ALA A 1 90 ? -21.283 -1.089 35.025 1.00 93.56 90 ALA A N 1
ATOM 720 C CA . ALA A 1 90 ? -21.682 -0.236 36.133 1.00 93.56 90 ALA A CA 1
ATOM 721 C C . ALA A 1 90 ? -23.204 -0.137 36.279 1.00 93.56 90 ALA A C 1
ATOM 723 O O . ALA A 1 90 ? -23.704 -0.230 37.399 1.00 93.56 90 ALA A O 1
ATOM 724 N N . ASN A 1 91 ? -23.949 0.003 35.178 1.00 94.31 91 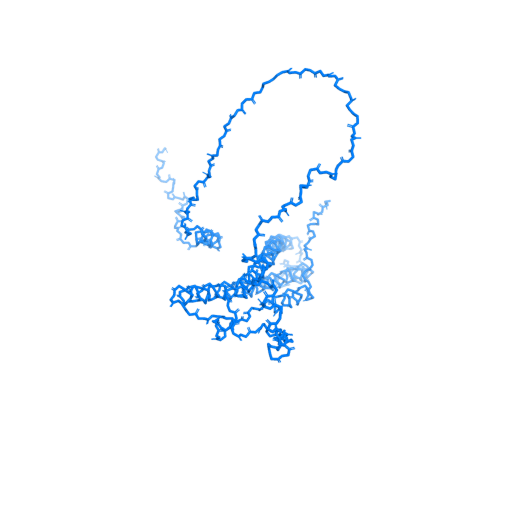ASN A N 1
ATOM 725 C CA . ASN A 1 91 ? -25.349 0.439 35.209 1.00 94.31 91 ASN A CA 1
ATOM 726 C C . ASN A 1 91 ? -26.363 -0.660 34.860 1.00 94.31 91 ASN A C 1
ATOM 728 O O . ASN A 1 91 ? -27.473 -0.640 35.392 1.00 94.31 91 ASN A O 1
ATOM 732 N N . ASP A 1 92 ? -25.996 -1.652 34.048 1.00 93.75 92 ASP A N 1
ATOM 733 C CA . ASP A 1 92 ? -26.926 -2.672 33.559 1.00 93.75 92 ASP A CA 1
ATOM 734 C C . ASP A 1 92 ? -27.011 -3.884 34.515 1.00 93.75 92 ASP A C 1
ATOM 736 O O . ASP A 1 92 ? -26.013 -4.585 34.721 1.00 93.75 92 ASP A O 1
ATOM 740 N N . PRO A 1 93 ? -28.182 -4.169 35.121 1.00 91.81 93 PRO A N 1
ATOM 741 C CA . PRO A 1 93 ? -28.334 -5.286 36.048 1.00 91.81 93 PRO A CA 1
ATOM 742 C C . PRO A 1 93 ? -28.155 -6.658 35.388 1.00 91.81 93 PRO A C 1
ATOM 744 O O . PRO A 1 93 ? -27.684 -7.571 36.062 1.00 91.81 93 PRO A O 1
ATOM 747 N N . GLU A 1 94 ? -28.475 -6.819 34.102 1.00 91.12 94 GLU A N 1
ATOM 748 C CA . GLU A 1 94 ? -28.357 -8.112 33.412 1.00 91.12 94 GLU A CA 1
ATOM 749 C C . GLU A 1 94 ? -26.894 -8.480 33.172 1.00 91.12 94 GLU A C 1
ATOM 751 O O . GLU A 1 94 ? -26.474 -9.608 33.427 1.00 91.12 94 GLU A O 1
ATOM 756 N N . VAL A 1 95 ? -26.092 -7.501 32.749 1.00 91.25 95 VAL A N 1
ATOM 757 C CA . VAL A 1 95 ? -24.649 -7.684 32.572 1.00 91.25 95 VAL A CA 1
ATOM 758 C C . VAL A 1 95 ? -23.973 -7.855 33.935 1.00 91.25 95 VAL A C 1
ATOM 760 O O . VAL A 1 95 ? -23.045 -8.644 34.068 1.00 91.25 95 VAL A O 1
ATOM 763 N N . ARG A 1 96 ? -24.450 -7.182 34.988 1.00 90.19 96 ARG A N 1
ATOM 764 C CA . ARG A 1 96 ? -23.902 -7.334 36.346 1.00 90.19 96 ARG A CA 1
ATOM 765 C C . ARG A 1 96 ? -24.227 -8.688 36.981 1.00 90.19 96 ARG A C 1
ATOM 767 O O . ARG A 1 96 ? -23.428 -9.185 37.770 1.00 90.19 96 ARG A O 1
ATOM 774 N N . ALA A 1 97 ? -25.375 -9.273 36.640 1.00 90.69 97 ALA A N 1
ATOM 775 C CA . ALA A 1 97 ? -25.826 -10.563 37.156 1.00 90.69 97 ALA A CA 1
ATOM 776 C C . ALA A 1 97 ? -24.991 -11.754 36.649 1.00 90.69 97 ALA A C 1
ATOM 778 O O . ALA A 1 97 ? -25.055 -12.836 37.236 1.00 90.69 97 ALA A O 1
ATOM 779 N N . GLY A 1 98 ? -24.196 -11.576 35.587 1.00 86.25 98 GLY A N 1
ATOM 780 C CA . GLY A 1 98 ? -23.286 -12.610 35.101 1.00 86.25 98 GLY A CA 1
ATOM 781 C C . GLY A 1 98 ? -22.245 -12.991 36.159 1.00 86.25 98 GLY A C 1
ATOM 782 O O . GLY A 1 98 ? -21.536 -12.143 36.699 1.00 86.25 98 GLY A O 1
ATOM 783 N N . ARG A 1 99 ? -22.143 -14.289 36.461 1.00 86.31 99 ARG A N 1
ATOM 784 C CA . ARG A 1 99 ? -21.265 -14.810 37.522 1.00 86.31 99 ARG A CA 1
ATOM 785 C C . ARG A 1 99 ? -19.786 -14.803 37.124 1.00 86.31 99 ARG A C 1
ATOM 787 O O . ARG A 1 99 ? -18.928 -14.613 37.981 1.00 86.31 99 ARG A O 1
ATOM 794 N N . ASN A 1 100 ? -19.490 -15.021 35.844 1.00 93.06 100 ASN A N 1
ATOM 795 C CA . ASN A 1 100 ? -18.134 -15.046 35.301 1.00 93.06 100 ASN A CA 1
ATOM 796 C C . ASN A 1 100 ? -17.819 -13.750 34.536 1.00 93.06 100 ASN A C 1
ATOM 798 O O . ASN A 1 100 ? -18.683 -13.208 33.854 1.00 93.06 100 ASN A O 1
ATOM 802 N N . VAL A 1 101 ? -16.570 -13.273 34.596 1.00 90.19 101 VAL A N 1
ATOM 803 C CA . VAL A 1 101 ? -16.099 -12.108 33.821 1.00 90.19 101 VAL A CA 1
ATOM 804 C C . VAL A 1 101 ? -16.324 -12.326 32.322 1.00 90.19 101 VAL A C 1
ATOM 806 O O . VAL A 1 101 ? -16.809 -11.418 31.658 1.00 90.19 101 VAL A O 1
ATOM 809 N N . ALA A 1 102 ? -16.053 -13.536 31.821 1.00 92.19 102 ALA A N 1
ATOM 810 C CA . ALA A 1 102 ? -16.255 -13.872 30.412 1.00 92.19 102 ALA A CA 1
ATOM 811 C C . ALA A 1 102 ? -17.735 -13.799 29.997 1.00 92.19 102 ALA A C 1
ATOM 813 O O . ALA A 1 102 ? -18.048 -13.236 28.953 1.00 92.19 102 ALA A O 1
ATOM 814 N N . ASP A 1 103 ? -18.651 -14.293 30.836 1.00 90.69 103 ASP A N 1
ATOM 815 C CA . ASP A 1 103 ? -20.092 -14.247 30.548 1.00 90.69 103 ASP A CA 1
ATOM 816 C C . ASP A 1 103 ? -20.606 -12.800 30.532 1.00 90.69 103 ASP A C 1
ATOM 818 O O . ASP A 1 103 ? -21.430 -12.433 29.694 1.00 90.69 103 ASP A O 1
ATOM 822 N N . ARG A 1 104 ? -20.085 -11.955 31.435 1.00 91.81 104 ARG A N 1
ATOM 823 C CA . ARG A 1 104 ? -20.401 -10.521 31.464 1.00 91.81 104 ARG A CA 1
ATOM 824 C C . ARG A 1 104 ? -19.893 -9.808 30.213 1.00 91.81 104 ARG A C 1
ATOM 826 O O . ARG A 1 104 ? -20.636 -9.016 29.641 1.00 91.81 104 ARG A O 1
ATOM 833 N N . ASP A 1 105 ? -18.672 -10.099 29.770 1.00 92.69 105 ASP A N 1
ATOM 834 C CA . ASP A 1 105 ? -18.106 -9.491 28.560 1.00 92.69 105 ASP A CA 1
ATOM 835 C C . ASP A 1 105 ? -18.799 -9.974 27.283 1.00 92.69 105 ASP A C 1
ATOM 837 O O . ASP A 1 105 ? -19.065 -9.174 26.384 1.00 92.69 105 ASP A O 1
ATOM 841 N N . ALA A 1 106 ? -19.203 -11.245 27.229 1.00 92.12 106 ALA A N 1
ATOM 842 C CA . ALA A 1 106 ? -20.020 -11.773 26.143 1.00 92.12 106 ALA A CA 1
ATOM 843 C C . ALA A 1 106 ? -21.382 -11.063 26.068 1.00 92.12 106 ALA A C 1
ATOM 845 O O . ALA A 1 106 ? -21.773 -10.599 24.996 1.00 92.12 106 ALA A O 1
ATOM 846 N N . LEU A 1 107 ? -22.080 -10.901 27.199 1.00 93.19 107 LEU A N 1
ATOM 847 C CA . LEU A 1 107 ? -23.356 -10.179 27.255 1.00 93.19 107 LEU A CA 1
ATOM 848 C C . LEU A 1 107 ? -23.203 -8.693 26.904 1.00 93.19 107 LEU A C 1
ATOM 850 O O . LEU A 1 107 ? -24.004 -8.166 26.131 1.00 93.19 107 LEU A O 1
ATOM 854 N N . ALA A 1 108 ? -22.167 -8.023 27.416 1.00 93.38 108 ALA A N 1
ATOM 855 C CA . ALA A 1 108 ? -21.872 -6.632 27.073 1.00 93.38 108 ALA A CA 1
ATOM 856 C C . ALA A 1 108 ? -21.593 -6.479 25.570 1.00 93.38 108 ALA A C 1
ATOM 858 O O . ALA A 1 108 ? -22.149 -5.596 24.921 1.00 93.38 108 ALA A O 1
ATOM 859 N N . THR A 1 109 ? -20.805 -7.386 24.991 1.00 93.38 109 THR A N 1
ATOM 860 C CA . THR A 1 109 ? -20.500 -7.401 23.553 1.00 93.38 109 THR A CA 1
ATOM 861 C C . THR A 1 109 ? -21.745 -7.701 22.710 1.00 93.38 109 THR A C 1
ATOM 863 O O . THR A 1 109 ? -21.936 -7.085 21.664 1.00 93.38 109 THR A O 1
ATOM 866 N N . MET A 1 110 ? -22.647 -8.578 23.172 1.00 93.50 110 MET A N 1
ATOM 867 C CA . MET A 1 110 ? -23.935 -8.813 22.507 1.00 93.50 110 MET A CA 1
ATOM 868 C C . MET A 1 110 ? -24.836 -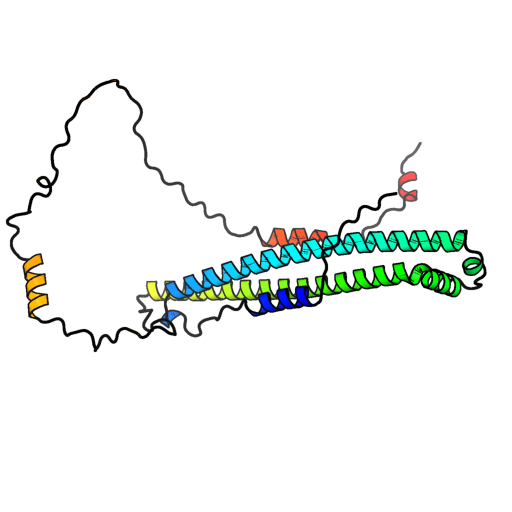7.574 22.523 1.00 93.50 110 MET A C 1
ATOM 870 O O . MET A 1 110 ? -25.489 -7.295 21.518 1.00 93.50 110 MET A O 1
ATOM 874 N N . LYS A 1 111 ? -24.868 -6.815 23.627 1.00 93.06 111 LYS A N 1
ATOM 875 C CA . LYS A 1 111 ? -25.629 -5.555 23.706 1.00 93.06 111 LYS A CA 1
ATOM 876 C C . LYS A 1 111 ? -25.010 -4.445 22.855 1.00 93.06 111 LYS A C 1
ATOM 878 O O . LYS A 1 111 ? -25.740 -3.641 22.288 1.00 93.06 111 LYS A O 1
ATOM 883 N N . LEU A 1 112 ? -23.687 -4.441 22.703 1.00 94.81 112 LEU A N 1
ATOM 884 C CA . LEU A 1 112 ? -22.937 -3.500 21.863 1.00 94.81 112 LEU A CA 1
ATOM 885 C C . LEU A 1 112 ? -22.635 -4.059 20.463 1.00 94.81 112 LEU A C 1
ATOM 887 O O . LEU A 1 112 ? -21.648 -3.677 19.835 1.00 94.81 112 LEU A O 1
ATOM 891 N N . ARG A 1 113 ? -23.484 -4.960 19.947 1.00 94.81 113 ARG A N 1
ATOM 892 C CA . ARG A 1 113 ? -23.242 -5.680 18.686 1.00 94.81 113 ARG A CA 1
ATOM 893 C C . ARG A 1 113 ? -22.955 -4.761 17.500 1.00 94.81 113 ARG A C 1
ATOM 895 O O . ARG A 1 113 ? -22.113 -5.099 16.673 1.00 94.81 113 ARG A O 1
ATOM 902 N N . ASP A 1 114 ? -23.652 -3.634 17.391 1.00 92.62 114 ASP A N 1
ATOM 903 C CA . ASP A 1 114 ? -23.468 -2.722 16.259 1.00 92.62 114 ASP A CA 1
ATOM 904 C C . ASP A 1 114 ? -22.128 -1.977 16.334 1.00 92.62 114 ASP A C 1
ATOM 906 O O . ASP A 1 114 ? -21.449 -1.856 15.315 1.00 92.62 114 ASP A O 1
ATOM 910 N N . GLN A 1 115 ? -21.691 -1.582 17.536 1.00 92.31 115 GLN A N 1
ATOM 911 C CA . GLN A 1 115 ? -20.354 -1.014 17.755 1.00 92.31 115 GLN A CA 1
ATOM 912 C C . GLN A 1 115 ? -19.261 -2.052 17.486 1.00 92.31 115 GLN A C 1
ATOM 914 O O . GLN A 1 115 ? -18.301 -1.755 16.780 1.00 92.31 115 GLN A O 1
ATOM 919 N N . ALA A 1 116 ? -19.440 -3.288 17.966 1.00 93.38 116 ALA A N 1
ATOM 920 C CA . ALA A 1 116 ? -18.516 -4.388 17.698 1.00 93.38 116 ALA A CA 1
ATOM 921 C C . ALA A 1 116 ? -18.409 -4.686 16.191 1.00 93.38 116 ALA A C 1
ATOM 923 O O . ALA A 1 116 ? -17.308 -4.853 15.674 1.00 93.38 116 ALA A O 1
ATOM 924 N N . ARG A 1 117 ? -19.535 -4.681 15.458 1.00 93.75 117 ARG A N 1
ATOM 925 C CA . ARG A 1 117 ? -19.543 -4.829 13.993 1.00 93.75 117 ARG A CA 1
ATOM 926 C C . ARG A 1 117 ? -18.803 -3.676 13.310 1.00 93.75 117 ARG A C 1
ATOM 928 O O . ARG A 1 117 ? -18.034 -3.927 12.386 1.00 93.75 117 ARG A O 1
ATOM 935 N N . GLY A 1 118 ? -19.025 -2.439 13.756 1.00 91.44 118 GLY A N 1
ATOM 936 C CA . GLY A 1 118 ? -18.323 -1.261 13.245 1.00 91.44 118 GLY A CA 1
ATOM 937 C C . GLY A 1 118 ? -16.810 -1.362 13.439 1.00 91.44 118 GLY A C 1
ATOM 938 O O . GLY A 1 118 ? -16.059 -1.181 12.485 1.00 91.44 118 GLY A O 1
ATOM 939 N N . LEU A 1 119 ? -16.370 -1.748 14.639 1.00 93.12 119 LEU A N 1
ATOM 940 C CA . LEU A 1 119 ? -14.957 -1.954 14.961 1.00 93.12 119 LEU A CA 1
ATOM 941 C C . LEU A 1 119 ? -14.341 -3.050 14.086 1.00 93.12 119 LEU A C 1
ATOM 943 O O . LEU A 1 119 ? -13.313 -2.813 13.458 1.00 93.12 119 LEU A O 1
ATOM 947 N N . SER A 1 120 ? -14.996 -4.211 13.958 1.00 93.69 120 SER A N 1
ATOM 948 C CA . SER A 1 120 ? -14.523 -5.282 13.069 1.00 93.69 120 SER A CA 1
ATOM 949 C C . SER A 1 120 ? -14.439 -4.841 11.605 1.00 93.69 120 SER A C 1
ATOM 951 O O . SER A 1 120 ? -13.494 -5.211 10.915 1.00 93.69 120 SER A O 1
ATOM 953 N N . SER A 1 121 ? -15.388 -4.031 11.126 1.00 93.19 121 SER A N 1
ATOM 954 C CA . SER A 1 121 ? -15.356 -3.497 9.760 1.00 93.19 121 SER A CA 1
ATOM 955 C C . SER A 1 121 ? -14.167 -2.560 9.541 1.00 93.19 121 SER A C 1
ATOM 957 O O . SER A 1 121 ? -13.489 -2.669 8.525 1.00 93.19 121 SER A O 1
ATOM 959 N N . VAL A 1 122 ? -13.900 -1.651 10.483 1.00 93.75 122 VAL A N 1
ATOM 960 C CA . VAL A 1 122 ? -12.761 -0.721 10.404 1.00 93.75 122 VAL A CA 1
ATOM 961 C C . VAL A 1 122 ? -11.434 -1.474 10.516 1.00 93.75 122 VAL A C 1
ATOM 963 O O . VAL A 1 122 ? -10.508 -1.169 9.769 1.00 93.75 122 VAL A O 1
ATOM 966 N N . ALA A 1 123 ? -11.354 -2.485 11.386 1.00 94.00 123 ALA A N 1
ATOM 967 C CA . ALA A 1 123 ? -10.180 -3.344 11.525 1.00 94.00 123 ALA A CA 1
ATOM 968 C C . ALA A 1 123 ? -9.881 -4.122 10.233 1.00 94.00 123 ALA A C 1
ATOM 970 O O . ALA A 1 123 ? -8.728 -4.183 9.806 1.00 94.00 123 ALA A O 1
ATOM 971 N N . GLN A 1 124 ? -10.911 -4.658 9.568 1.00 93.56 124 GLN A N 1
ATOM 972 C CA . GLN A 1 124 ? -10.745 -5.322 8.274 1.00 93.56 124 GLN A CA 1
ATOM 973 C C . GLN A 1 124 ? -10.221 -4.347 7.213 1.00 93.56 124 GLN A C 1
ATOM 975 O O . GLN A 1 124 ? -9.208 -4.629 6.580 1.00 93.56 124 GLN A O 1
ATOM 980 N N . SER A 1 125 ? -10.840 -3.169 7.075 1.00 93.00 125 SER A N 1
ATOM 981 C CA . SER A 1 125 ? -10.367 -2.149 6.130 1.00 93.00 125 SER A CA 1
ATOM 982 C C . SER A 1 125 ? -8.934 -1.696 6.424 1.00 93.00 125 SER A C 1
ATOM 984 O O . SER A 1 125 ? -8.177 -1.435 5.494 1.00 93.00 125 SER A O 1
ATOM 986 N N . GLN A 1 126 ? -8.530 -1.623 7.697 1.00 94.31 126 GLN A N 1
ATOM 987 C CA . GLN A 1 126 ? -7.144 -1.337 8.064 1.00 94.31 126 GLN A CA 1
ATOM 988 C C . GLN A 1 126 ? -6.193 -2.425 7.542 1.00 94.31 126 GLN A C 1
ATOM 990 O O . GLN A 1 126 ? -5.174 -2.093 6.938 1.00 94.31 126 GLN A O 1
ATOM 995 N N . SER A 1 127 ? -6.530 -3.703 7.738 1.00 93.88 127 SER A N 1
ATOM 996 C CA . SER A 1 127 ? -5.722 -4.824 7.244 1.00 93.88 127 SER A CA 1
ATOM 997 C C . SER A 1 127 ? -5.622 -4.831 5.714 1.00 93.88 127 SER A C 1
ATOM 999 O O . SER A 1 127 ? -4.533 -5.039 5.176 1.00 93.88 127 SER A O 1
ATOM 1001 N N . ASP A 1 128 ? -6.719 -4.532 5.014 1.00 92.31 128 ASP A N 1
ATOM 1002 C CA . ASP A 1 128 ? -6.744 -4.454 3.549 1.00 92.31 128 ASP A CA 1
ATOM 1003 C C . ASP A 1 128 ? -5.833 -3.323 3.026 1.00 92.31 128 ASP A C 1
ATOM 1005 O O . ASP A 1 128 ? -5.084 -3.511 2.064 1.00 92.31 128 ASP A O 1
ATOM 1009 N N . LEU A 1 129 ? -5.840 -2.155 3.682 1.00 94.56 129 LEU A N 1
ATOM 1010 C CA . LEU A 1 129 ? -4.937 -1.044 3.357 1.00 94.56 129 LEU A CA 1
ATOM 1011 C C . LEU A 1 129 ? -3.464 -1.384 3.615 1.00 94.56 129 LEU A C 1
ATOM 1013 O O . LEU A 1 129 ? -2.603 -1.001 2.823 1.00 94.56 129 LEU A O 1
ATOM 1017 N N . GLU A 1 130 ? -3.161 -2.086 4.708 1.00 95.38 130 GLU A N 1
ATOM 1018 C CA . GLU A 1 130 ? -1.798 -2.527 5.026 1.00 95.38 130 GLU A CA 1
ATOM 1019 C C . GLU A 1 130 ? -1.276 -3.499 3.961 1.00 95.38 130 GLU A C 1
ATOM 1021 O O . GLU A 1 130 ? -0.170 -3.313 3.450 1.00 95.38 130 GLU A O 1
ATOM 1026 N N . ALA A 1 131 ? -2.099 -4.465 3.544 1.00 93.62 131 ALA A N 1
ATOM 1027 C CA . ALA A 1 131 ? -1.767 -5.368 2.447 1.00 93.62 131 ALA A CA 1
ATOM 1028 C C . ALA A 1 131 ? -1.553 -4.613 1.123 1.00 93.62 131 ALA A C 1
ATOM 1030 O O . ALA A 1 131 ? -0.594 -4.883 0.394 1.00 93.62 131 ALA A O 1
ATOM 1031 N N . MET A 1 132 ? -2.402 -3.625 0.820 1.00 94.69 132 MET A N 1
ATOM 1032 C CA . MET A 1 132 ? -2.252 -2.789 -0.372 1.00 94.69 132 MET A CA 1
ATOM 1033 C C . MET A 1 132 ? -0.944 -1.986 -0.347 1.00 94.69 132 MET A C 1
ATOM 1035 O O . MET A 1 132 ? -0.253 -1.927 -1.364 1.00 94.69 132 MET A O 1
ATOM 1039 N N . LEU A 1 133 ? -0.541 -1.436 0.806 1.00 95.50 133 LEU A N 1
ATOM 1040 C CA . LEU A 1 133 ? 0.760 -0.771 0.944 1.00 95.50 133 LEU A CA 1
ATOM 1041 C C . LEU A 1 133 ? 1.927 -1.714 0.667 1.00 95.50 133 LEU A C 1
ATOM 1043 O O . LEU A 1 133 ? 2.882 -1.301 0.013 1.00 95.50 133 LEU A O 1
ATOM 1047 N N . THR A 1 134 ? 1.872 -2.965 1.129 1.00 96.19 134 THR A N 1
ATOM 1048 C CA . THR A 1 134 ? 2.923 -3.951 0.839 1.00 96.19 134 THR A CA 1
ATOM 1049 C C . THR A 1 134 ? 3.089 -4.157 -0.665 1.00 96.19 134 THR A C 1
ATOM 1051 O O . THR A 1 134 ? 4.214 -4.169 -1.164 1.00 96.19 134 THR A O 1
ATOM 1054 N N . VAL A 1 135 ? 1.982 -4.252 -1.405 1.00 95.75 135 VAL A N 1
ATOM 1055 C CA . VAL A 1 135 ? 2.008 -4.420 -2.865 1.00 95.75 135 VAL A CA 1
ATOM 1056 C C . VAL A 1 135 ? 2.543 -3.170 -3.560 1.00 95.75 135 VAL A C 1
ATOM 1058 O O . VAL A 1 135 ? 3.395 -3.281 -4.440 1.00 95.75 135 VAL A O 1
ATOM 1061 N N . VAL A 1 136 ? 2.102 -1.978 -3.148 1.00 96.31 136 VAL A N 1
ATOM 1062 C CA . VAL A 1 136 ? 2.609 -0.705 -3.686 1.00 96.31 136 VAL A CA 1
ATOM 1063 C C . VAL A 1 136 ? 4.119 -0.580 -3.444 1.00 96.31 136 VAL A C 1
ATOM 1065 O O . VAL A 1 136 ? 4.862 -0.268 -4.373 1.00 96.31 136 VAL A O 1
ATOM 1068 N N . LYS A 1 137 ? 4.600 -0.891 -2.230 1.00 96.31 137 LYS A N 1
ATOM 1069 C CA . LYS A 1 137 ? 6.035 -0.890 -1.890 1.00 96.31 137 LYS A CA 1
ATOM 1070 C C . LYS A 1 137 ? 6.819 -1.865 -2.774 1.00 96.31 137 LYS A C 1
ATOM 1072 O O . LYS A 1 137 ? 7.852 -1.485 -3.323 1.00 96.31 137 LYS A O 1
ATOM 1077 N N . ALA A 1 138 ? 6.313 -3.084 -2.961 1.00 96.00 138 ALA A N 1
ATOM 1078 C CA . ALA A 1 138 ? 6.934 -4.071 -3.841 1.00 96.00 138 ALA A CA 1
ATOM 1079 C C . ALA A 1 138 ? 7.000 -3.574 -5.294 1.00 96.00 138 ALA A C 1
ATOM 1081 O O . ALA A 1 138 ? 8.050 -3.667 -5.929 1.00 96.00 138 ALA A O 1
ATOM 1082 N N . LYS A 1 139 ? 5.918 -2.971 -5.803 1.00 95.81 139 LYS A N 1
ATOM 1083 C CA . LYS A 1 139 ? 5.884 -2.446 -7.171 1.00 95.81 139 LYS A CA 1
ATOM 1084 C C . LYS A 1 139 ? 6.808 -1.241 -7.368 1.00 95.81 139 LYS A C 1
ATOM 1086 O O . LYS A 1 139 ? 7.460 -1.130 -8.402 1.00 95.81 139 LYS A O 1
ATOM 1091 N N . ARG A 1 140 ? 6.917 -0.359 -6.370 1.00 95.56 140 ARG A N 1
ATOM 1092 C CA . ARG A 1 140 ? 7.883 0.752 -6.362 1.00 95.56 140 ARG A CA 1
ATOM 1093 C C . ARG A 1 140 ? 9.322 0.237 -6.429 1.00 95.56 140 ARG A C 1
ATOM 1095 O O . ARG A 1 140 ? 10.114 0.776 -7.195 1.00 95.56 140 ARG A O 1
ATOM 1102 N N . ALA A 1 141 ? 9.657 -0.793 -5.650 1.00 96.19 141 ALA A N 1
ATOM 1103 C CA . ALA A 1 141 ? 10.988 -1.401 -5.664 1.00 96.19 141 ALA A CA 1
ATOM 1104 C C . ALA A 1 141 ? 11.322 -2.031 -7.028 1.00 96.19 141 ALA A C 1
ATOM 1106 O O . ALA A 1 141 ? 12.405 -1.793 -7.556 1.00 96.19 141 ALA A O 1
ATOM 1107 N N . ASP A 1 142 ? 10.369 -2.750 -7.625 1.00 95.50 142 ASP A N 1
ATOM 1108 C CA . ASP A 1 142 ? 10.479 -3.322 -8.975 1.00 95.50 142 ASP A CA 1
ATOM 1109 C C . ASP A 1 142 ? 10.759 -2.240 -10.035 1.00 95.50 142 ASP A C 1
ATOM 1111 O O . ASP A 1 142 ? 11.747 -2.306 -10.764 1.00 95.50 142 ASP A O 1
ATOM 1115 N N . LEU A 1 143 ? 9.970 -1.161 -10.054 1.00 95.56 143 LEU A N 1
ATOM 1116 C CA . LEU A 1 143 ? 10.184 -0.045 -10.983 1.00 95.56 143 LEU A CA 1
ATOM 1117 C C . LEU A 1 143 ? 11.531 0.670 -10.761 1.00 95.56 143 LEU A C 1
ATOM 1119 O O . LEU A 1 143 ? 12.169 1.086 -11.732 1.00 95.56 143 LEU A O 1
ATOM 1123 N N . LYS A 1 144 ? 11.997 0.795 -9.507 1.00 95.69 144 LYS A N 1
ATOM 1124 C CA . LYS A 1 144 ? 13.332 1.338 -9.195 1.00 95.69 144 LYS A CA 1
ATOM 1125 C C . LYS A 1 144 ? 14.447 0.442 -9.755 1.00 95.69 144 LYS A C 1
ATOM 1127 O O . LYS A 1 144 ? 15.397 0.975 -10.333 1.00 95.69 144 LYS A O 1
ATOM 1132 N N . ASP A 1 145 ? 14.327 -0.882 -9.633 1.00 95.75 145 ASP A N 1
ATOM 1133 C CA . ASP A 1 145 ? 15.284 -1.841 -10.210 1.00 95.75 145 ASP A CA 1
ATOM 1134 C C . ASP A 1 145 ? 15.292 -1.766 -11.744 1.00 95.75 145 ASP A C 1
ATOM 1136 O O . ASP A 1 145 ? 16.348 -1.606 -12.361 1.00 95.75 145 ASP A O 1
ATOM 1140 N N . VAL A 1 146 ? 14.114 -1.757 -12.376 1.00 95.12 146 VAL A N 1
ATOM 1141 C CA . VAL A 1 146 ? 13.979 -1.593 -13.833 1.00 95.12 146 VAL A CA 1
ATOM 1142 C C . VAL A 1 146 ? 14.614 -0.282 -14.307 1.00 95.12 146 VAL A C 1
ATOM 1144 O O . VAL A 1 146 ? 15.385 -0.285 -15.269 1.00 95.12 146 VAL A O 1
ATOM 1147 N N . GLN A 1 147 ? 14.382 0.835 -13.609 1.00 94.25 147 GLN A N 1
ATOM 1148 C CA . GLN A 1 147 ? 15.045 2.108 -13.911 1.00 94.25 147 GLN A CA 1
ATOM 1149 C C . GLN A 1 147 ? 16.573 2.015 -13.751 1.00 94.25 147 GLN A C 1
ATOM 1151 O O . GLN A 1 147 ? 17.312 2.601 -14.547 1.00 94.25 147 GLN A O 1
ATOM 1156 N N . GLY A 1 148 ? 17.064 1.303 -12.733 1.00 93.81 148 GLY A N 1
ATOM 1157 C CA . GLY A 1 148 ? 18.486 1.005 -12.548 1.00 93.81 148 GLY A CA 1
ATOM 1158 C C . GLY A 1 148 ? 19.079 0.308 -13.771 1.00 93.81 148 GLY A C 1
ATOM 1159 O O . GLY A 1 148 ? 19.985 0.845 -14.407 1.00 93.81 148 GLY A O 1
ATOM 1160 N N . ARG A 1 149 ? 18.474 -0.808 -14.179 1.00 93.62 149 ARG A N 1
ATOM 1161 C CA . ARG A 1 149 ? 18.904 -1.596 -15.342 1.00 93.62 149 ARG A CA 1
ATOM 1162 C C . ARG A 1 149 ? 18.848 -0.806 -16.648 1.00 93.62 149 ARG A C 1
ATOM 1164 O O . ARG A 1 149 ? 19.762 -0.912 -17.461 1.00 93.62 149 ARG A O 1
ATOM 1171 N N . LEU A 1 150 ? 17.825 0.028 -16.852 1.00 93.81 150 LEU A N 1
ATOM 1172 C CA . LEU A 1 150 ? 17.742 0.912 -18.023 1.00 93.81 150 LEU A CA 1
ATOM 1173 C C . LEU A 1 150 ? 18.884 1.939 -18.058 1.00 93.81 150 LEU A C 1
ATOM 1175 O O . LEU A 1 150 ? 19.424 2.219 -19.129 1.00 93.81 150 LEU A O 1
ATOM 1179 N N . ARG A 1 151 ? 19.290 2.484 -16.901 1.00 92.06 151 ARG A N 1
ATOM 1180 C CA . ARG A 1 151 ? 20.459 3.377 -16.817 1.00 92.06 151 ARG A CA 1
ATOM 1181 C C . ARG A 1 151 ? 21.755 2.642 -17.148 1.00 92.06 151 ARG A C 1
ATOM 1183 O O . ARG A 1 151 ? 22.602 3.220 -17.824 1.00 92.06 151 ARG A O 1
ATOM 1190 N N . ASP A 1 152 ? 21.898 1.390 -16.735 1.00 92.50 152 ASP A N 1
ATOM 1191 C CA . ASP A 1 152 ? 23.084 0.589 -17.053 1.00 92.50 152 ASP A CA 1
ATOM 1192 C C . ASP A 1 152 ? 23.142 0.223 -18.541 1.00 92.50 152 ASP A C 1
ATOM 1194 O O . ASP A 1 152 ? 24.179 0.399 -19.179 1.00 92.50 152 ASP A O 1
ATOM 1198 N N . GLN A 1 153 ? 22.009 -0.162 -19.139 1.00 91.31 153 GLN A N 1
ATOM 1199 C CA . GLN A 1 153 ? 21.893 -0.339 -20.593 1.00 91.31 153 GLN A CA 1
ATOM 1200 C C . GLN A 1 153 ? 22.264 0.939 -21.349 1.00 91.31 153 GLN A C 1
ATOM 1202 O O . GLN A 1 153 ? 22.921 0.890 -22.389 1.00 91.31 153 GLN A O 1
ATOM 1207 N N . MET A 1 154 ? 21.868 2.093 -20.814 1.00 90.31 154 MET A N 1
ATOM 1208 C CA . MET A 1 154 ? 22.212 3.379 -21.394 1.00 90.31 154 MET A CA 1
ATOM 1209 C C . MET A 1 154 ? 23.710 3.673 -21.294 1.00 90.31 154 MET A C 1
ATOM 1211 O O . MET A 1 154 ? 24.279 4.122 -22.285 1.00 90.31 154 MET A O 1
ATOM 1215 N N . LYS A 1 155 ? 24.366 3.404 -20.159 1.00 90.56 155 LYS A N 1
ATOM 1216 C CA . LYS A 1 155 ? 25.828 3.544 -20.027 1.00 90.56 155 LYS A CA 1
ATOM 1217 C C . LYS A 1 155 ? 26.566 2.660 -21.030 1.00 90.56 155 LYS A C 1
ATOM 1219 O O . LYS A 1 155 ? 27.401 3.174 -21.764 1.00 90.56 155 LYS A O 1
ATOM 1224 N N . LEU A 1 156 ? 26.164 1.394 -21.156 1.00 88.75 156 LEU A N 1
ATOM 1225 C CA . LEU A 1 156 ? 26.722 0.462 -22.141 1.00 88.75 156 LEU A CA 1
ATOM 1226 C C . LEU A 1 156 ? 26.580 1.009 -23.568 1.00 88.75 156 LEU A C 1
ATOM 1228 O O . LEU A 1 156 ? 27.538 1.009 -24.336 1.00 88.75 156 LEU A O 1
ATOM 1232 N N . CYS A 1 157 ? 25.410 1.550 -23.926 1.00 87.31 157 CYS A N 1
ATOM 1233 C CA . CYS A 1 157 ? 25.241 2.209 -25.221 1.00 87.31 157 CYS A CA 1
ATOM 1234 C C . CYS A 1 157 ? 26.183 3.407 -25.410 1.00 87.31 157 CYS A C 1
ATOM 1236 O O . CYS A 1 157 ? 26.711 3.573 -26.504 1.00 87.31 157 CYS A O 1
ATOM 1238 N N . HIS A 1 158 ? 26.401 4.238 -24.388 1.00 88.25 158 HIS A N 1
ATOM 1239 C CA . HIS A 1 158 ? 27.329 5.370 -24.486 1.00 88.25 158 HIS A CA 1
ATOM 1240 C C . HIS A 1 158 ? 28.790 4.916 -24.625 1.00 88.25 158 HIS A C 1
ATOM 1242 O O . HIS A 1 158 ? 29.530 5.510 -25.407 1.00 88.25 158 HIS A O 1
ATOM 1248 N N . GLU A 1 159 ? 29.195 3.855 -23.925 1.00 89.38 159 GLU A N 1
ATOM 1249 C CA . GLU A 1 159 ? 30.534 3.261 -24.030 1.00 89.38 159 GLU A CA 1
ATOM 1250 C C . GLU A 1 159 ? 30.793 2.706 -25.436 1.00 89.38 159 GLU A C 1
ATOM 1252 O O . GLU A 1 159 ? 31.788 3.058 -26.067 1.00 89.38 159 GLU A O 1
ATOM 1257 N N . GLU A 1 160 ? 29.859 1.928 -25.984 1.00 86.50 160 GLU A N 1
ATOM 1258 C CA . GLU A 1 160 ? 29.946 1.402 -27.353 1.00 86.50 160 GLU A CA 1
ATOM 1259 C C . GLU A 1 160 ? 29.978 2.523 -28.401 1.00 86.50 160 GLU A C 1
ATOM 1261 O O . GLU A 1 160 ? 30.742 2.457 -29.363 1.00 86.50 160 GLU A O 1
ATOM 1266 N N . ILE A 1 161 ? 29.209 3.599 -28.199 1.00 84.81 161 ILE A N 1
ATOM 1267 C CA . ILE A 1 161 ? 29.271 4.796 -29.052 1.00 84.81 161 ILE A CA 1
ATOM 1268 C C . ILE A 1 161 ? 30.658 5.444 -28.982 1.00 84.81 161 ILE A C 1
ATOM 1270 O O . ILE A 1 161 ? 31.216 5.806 -30.018 1.00 84.81 161 ILE A O 1
ATOM 1274 N N . SER A 1 162 ? 31.227 5.577 -27.782 1.00 86.44 162 SER A N 1
ATOM 1275 C CA . SER A 1 162 ? 32.562 6.149 -27.583 1.00 86.44 162 SER A CA 1
ATOM 1276 C C . SER A 1 162 ? 33.659 5.302 -28.238 1.00 86.44 162 SER A C 1
ATOM 1278 O O . SER A 1 162 ? 34.619 5.857 -28.771 1.00 86.44 162 SER A O 1
ATOM 1280 N N . LEU A 1 163 ? 33.478 3.979 -28.282 1.00 87.12 163 LEU A N 1
ATOM 1281 C CA . LEU A 1 163 ? 34.350 3.020 -28.969 1.00 87.12 163 LEU A CA 1
ATOM 1282 C C . LEU A 1 163 ? 34.152 2.990 -30.500 1.00 87.12 163 LEU A C 1
ATOM 1284 O O . LEU A 1 163 ? 34.848 2.250 -31.197 1.00 87.12 163 LEU A O 1
ATOM 1288 N N . GLY A 1 164 ? 33.234 3.796 -31.047 1.00 80.75 164 GLY A N 1
ATOM 1289 C CA . GLY A 1 164 ? 32.946 3.868 -32.484 1.00 80.75 164 GLY A CA 1
ATOM 1290 C C . GLY A 1 164 ? 31.976 2.793 -32.992 1.00 80.75 164 GLY A C 1
ATOM 1291 O O . GLY A 1 164 ? 31.844 2.600 -34.204 1.00 80.75 164 GLY A O 1
ATOM 1292 N N . GLY A 1 165 ? 31.288 2.096 -32.086 1.00 77.38 165 GLY A N 1
ATOM 1293 C CA . GLY A 1 165 ? 30.248 1.124 -32.395 1.00 77.38 165 GLY A CA 1
ATOM 1294 C C . GLY A 1 165 ? 29.045 1.762 -33.097 1.00 77.38 165 GLY A C 1
ATOM 1295 O O . GLY A 1 165 ? 28.584 2.855 -32.761 1.00 77.38 165 GLY A O 1
ATOM 1296 N N . ARG A 1 166 ? 28.506 1.066 -34.103 1.00 71.31 166 ARG A N 1
ATOM 1297 C CA . ARG A 1 166 ? 27.287 1.482 -34.814 1.00 71.31 166 ARG A CA 1
ATOM 1298 C C . ARG A 1 166 ? 26.052 1.010 -34.046 1.00 71.31 166 ARG A C 1
ATOM 1300 O O . ARG A 1 166 ? 25.919 -0.179 -33.775 1.00 71.31 166 ARG A O 1
ATOM 1307 N N . TRP A 1 167 ? 25.123 1.922 -33.769 1.00 74.12 167 TRP A N 1
ATOM 1308 C CA . TRP A 1 167 ? 23.842 1.638 -33.111 1.00 74.12 167 TRP A CA 1
ATOM 1309 C C . TRP A 1 167 ? 22.653 1.989 -34.013 1.00 74.12 167 TRP A C 1
ATOM 1311 O O . TRP A 1 167 ? 22.809 2.662 -35.032 1.00 74.12 167 TRP A O 1
ATOM 1321 N N . GLY A 1 168 ? 21.452 1.536 -33.635 1.00 66.31 168 GLY A N 1
ATOM 1322 C CA . GLY A 1 168 ? 20.207 1.956 -34.296 1.00 66.31 168 GLY A CA 1
ATOM 1323 C C . GLY A 1 168 ? 19.936 1.286 -35.645 1.00 66.31 168 GLY A C 1
ATOM 1324 O O . GLY A 1 168 ? 19.247 1.855 -36.486 1.00 66.31 168 GLY A O 1
ATOM 1325 N N . SER A 1 169 ? 20.464 0.079 -35.871 1.00 64.56 169 SER A N 1
ATOM 1326 C CA . SER A 1 169 ? 20.261 -0.670 -37.121 1.00 64.56 169 SER A CA 1
ATOM 1327 C C . SER A 1 169 ? 18.836 -1.202 -37.308 1.00 64.56 169 SER A C 1
ATOM 1329 O O . SER A 1 169 ? 18.503 -1.659 -38.402 1.00 64.56 169 SER A O 1
ATOM 1331 N N . LYS A 1 170 ? 17.983 -1.149 -36.275 1.00 62.47 170 LYS A N 1
ATOM 1332 C CA . LYS A 1 170 ? 16.562 -1.499 -36.378 1.00 62.47 170 LYS A CA 1
ATOM 1333 C C . LYS A 1 170 ? 15.667 -0.324 -35.971 1.00 62.47 170 LYS A C 1
ATOM 1335 O O . LYS A 1 170 ? 15.880 0.248 -34.900 1.00 62.47 170 LYS A O 1
ATOM 1340 N N . PRO A 1 171 ? 14.636 0.007 -36.773 1.00 58.41 171 PRO A N 1
ATOM 1341 C CA . PRO A 1 171 ? 13.600 0.941 -36.351 1.00 58.41 171 PRO A CA 1
ATOM 1342 C C . PRO A 1 171 ? 12.827 0.366 -35.154 1.00 58.41 171 PRO A C 1
ATOM 1344 O O . PRO A 1 171 ? 12.869 -0.838 -34.881 1.00 58.41 171 PRO A O 1
ATOM 1347 N N . ALA A 1 172 ? 12.118 1.230 -34.426 1.00 57.69 172 ALA A N 1
ATOM 1348 C CA . ALA A 1 172 ? 11.298 0.811 -33.295 1.00 57.69 172 ALA A CA 1
ATOM 1349 C C . ALA A 1 172 ? 10.275 -0.271 -33.719 1.00 57.69 172 ALA A C 1
ATOM 1351 O O . ALA A 1 172 ? 9.794 -0.253 -34.860 1.00 57.69 172 ALA A O 1
ATOM 1352 N N . PRO A 1 173 ? 9.924 -1.222 -32.833 1.00 58.12 173 PRO A N 1
ATOM 1353 C CA . PRO A 1 173 ? 8.880 -2.201 -33.126 1.00 58.12 173 PRO A CA 1
ATOM 1354 C C . PRO A 1 173 ? 7.570 -1.476 -33.486 1.00 58.12 173 PRO A C 1
ATOM 1356 O O . PRO A 1 173 ? 7.076 -0.661 -32.714 1.00 58.12 173 PRO A O 1
ATOM 1359 N N . GLY A 1 174 ? 7.048 -1.730 -34.693 1.00 60.69 174 GLY A N 1
ATOM 1360 C CA . GLY A 1 174 ? 5.850 -1.076 -35.246 1.00 60.69 174 GLY A CA 1
ATOM 1361 C C . GLY A 1 174 ? 6.118 0.006 -36.303 1.00 60.69 174 GLY A C 1
ATOM 1362 O O . GLY A 1 174 ? 5.216 0.338 -37.067 1.00 60.69 174 GLY A O 1
ATOM 1363 N N . THR A 1 175 ? 7.352 0.500 -36.431 1.00 58.16 175 THR A N 1
ATOM 1364 C CA . THR A 1 175 ? 7.755 1.377 -37.545 1.00 58.16 175 THR A CA 1
ATOM 1365 C C . THR A 1 175 ? 8.403 0.558 -38.658 1.00 58.16 175 THR A C 1
ATOM 1367 O O . THR A 1 175 ? 9.453 -0.050 -38.452 1.00 58.16 175 THR A O 1
ATOM 1370 N N . LYS A 1 176 ? 7.787 0.527 -39.849 1.00 50.44 176 LYS A N 1
ATOM 1371 C CA . LYS A 1 176 ? 8.464 0.039 -41.060 1.00 50.44 176 LYS A CA 1
ATOM 1372 C C . LYS A 1 176 ? 9.650 0.968 -41.322 1.00 50.44 176 LYS A C 1
ATOM 1374 O O . LYS A 1 176 ? 9.460 2.183 -41.376 1.00 50.44 176 LYS A O 1
ATOM 1379 N N . ALA A 1 177 ? 10.858 0.416 -41.439 1.00 53.88 177 ALA A N 1
ATOM 1380 C CA . ALA A 1 177 ? 11.975 1.181 -41.983 1.00 53.88 177 ALA A CA 1
ATOM 1381 C C . ALA A 1 177 ? 11.551 1.711 -43.364 1.00 53.88 177 ALA A C 1
ATOM 1383 O O . ALA A 1 177 ? 10.906 0.959 -44.100 1.00 53.88 177 ALA A O 1
ATOM 1384 N N . PRO A 1 178 ? 11.877 2.964 -43.726 1.00 53.94 178 PRO A N 1
ATOM 1385 C CA . PRO A 1 178 ? 11.890 3.345 -45.128 1.00 53.94 178 PRO A CA 1
ATOM 1386 C C . PRO A 1 178 ? 12.847 2.376 -45.816 1.00 53.94 178 PRO A C 1
ATOM 1388 O O . PRO A 1 178 ? 14.009 2.280 -45.411 1.00 53.94 178 PRO A O 1
ATOM 1391 N N . ASP A 1 179 ? 12.338 1.606 -46.769 1.00 48.78 179 ASP A N 1
ATOM 1392 C CA . ASP A 1 179 ? 13.161 0.699 -47.547 1.00 48.78 179 ASP A CA 1
ATOM 1393 C C . ASP A 1 179 ? 14.141 1.567 -48.345 1.00 48.78 179 ASP A C 1
ATOM 1395 O O . ASP A 1 179 ? 13.752 2.313 -49.244 1.00 48.78 179 ASP A O 1
ATOM 1399 N N . LEU A 1 180 ? 15.410 1.575 -47.932 1.00 56.22 180 LEU A N 1
ATOM 1400 C CA . LEU A 1 180 ? 16.456 2.372 -48.580 1.00 56.22 180 LEU A CA 1
ATOM 1401 C C . LEU A 1 180 ? 16.702 1.893 -50.019 1.00 56.22 180 LEU A C 1
ATOM 1403 O O . LEU A 1 180 ? 17.255 2.653 -50.811 1.00 56.22 180 LEU A O 1
ATOM 1407 N N . ASP A 1 181 ? 16.231 0.689 -50.357 1.00 56.12 181 ASP A N 1
ATOM 1408 C CA . ASP A 1 181 ? 16.241 0.127 -51.706 1.00 56.12 181 ASP A CA 1
ATOM 1409 C C . ASP A 1 181 ? 15.045 0.600 -52.570 1.00 56.12 181 ASP A C 1
A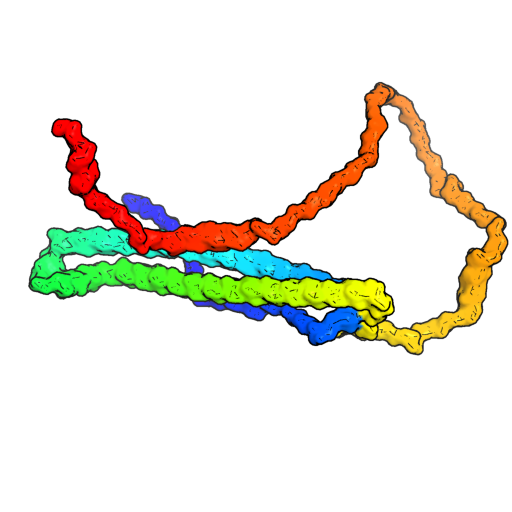TOM 1411 O O . ASP A 1 181 ? 15.090 0.469 -53.793 1.00 56.12 181 ASP A O 1
ATOM 1415 N N . GLU A 1 182 ? 14.003 1.212 -51.980 1.00 54.53 182 GLU A N 1
ATOM 1416 C CA . GLU A 1 182 ? 12.899 1.886 -52.702 1.00 54.53 182 GLU A CA 1
ATOM 1417 C C . GLU A 1 182 ? 13.109 3.402 -52.852 1.00 54.53 182 GLU A C 1
ATOM 1419 O O . GLU A 1 182 ? 12.321 4.082 -53.518 1.00 54.53 182 GLU A O 1
ATOM 1424 N N . ALA A 1 183 ? 14.169 3.963 -52.261 1.00 55.41 183 ALA A N 1
ATOM 1425 C CA . ALA A 1 183 ? 14.519 5.354 -52.506 1.00 55.41 183 ALA A CA 1
ATOM 1426 C C . ALA A 1 183 ? 14.858 5.527 -54.002 1.00 55.41 183 ALA A C 1
ATOM 1428 O O . ALA A 1 183 ? 15.663 4.760 -54.538 1.00 55.41 183 ALA A O 1
ATOM 1429 N N . PRO A 1 184 ? 14.271 6.511 -54.715 1.00 56.72 184 PRO A N 1
ATOM 1430 C CA . PRO A 1 184 ? 14.596 6.727 -56.117 1.00 56.72 184 PRO A CA 1
ATOM 1431 C C . PRO A 1 184 ? 16.097 6.987 -56.228 1.00 56.72 184 PRO A C 1
ATOM 1433 O O . PRO A 1 184 ? 16.612 7.903 -55.584 1.00 56.72 184 PRO A O 1
ATOM 1436 N N . ASN A 1 185 ? 16.789 6.156 -57.018 1.00 56.84 185 ASN A N 1
ATOM 1437 C CA . ASN A 1 185 ? 18.211 6.304 -57.317 1.00 56.84 185 ASN A CA 1
ATOM 1438 C C . ASN A 1 185 ? 18.496 7.778 -57.602 1.00 56.84 185 ASN A C 1
ATOM 1440 O O . ASN A 1 185 ? 17.978 8.335 -58.570 1.00 56.84 185 ASN A O 1
ATOM 1444 N N . VAL A 1 186 ? 19.277 8.412 -56.728 1.00 62.69 186 VAL A N 1
ATOM 1445 C CA . VAL A 1 186 ? 19.608 9.828 -56.850 1.00 62.69 186 VAL A CA 1
ATOM 1446 C C . VAL A 1 186 ? 20.360 9.988 -58.166 1.00 62.69 186 VAL A C 1
ATOM 1448 O O . VAL A 1 186 ? 21.480 9.495 -58.323 1.00 62.69 186 VAL A O 1
ATOM 1451 N N . ASP A 1 187 ? 19.688 10.577 -59.151 1.00 63.34 187 ASP A N 1
ATOM 1452 C CA . ASP A 1 187 ? 20.169 10.620 -60.523 1.00 63.34 187 ASP A CA 1
ATOM 1453 C C . ASP A 1 187 ? 21.535 11.321 -60.561 1.00 63.34 187 ASP A C 1
ATOM 1455 O O . ASP A 1 187 ? 21.739 12.361 -59.937 1.00 63.34 187 ASP A O 1
ATOM 1459 N N . LYS A 1 188 ? 22.505 10.809 -61.329 1.00 61.22 188 LYS A N 1
ATOM 1460 C CA . LYS A 1 188 ? 23.857 11.418 -61.414 1.00 61.22 188 LYS A CA 1
ATOM 1461 C C . LYS A 1 188 ? 23.827 12.889 -61.861 1.00 61.22 188 LYS A C 1
ATOM 1463 O O . LYS A 1 188 ? 24.820 13.600 -61.723 1.00 61.22 188 LYS A O 1
ATOM 1468 N N . LYS A 1 189 ? 22.693 13.331 -62.410 1.00 62.00 189 LYS A N 1
ATOM 1469 C CA . LYS A 1 189 ? 22.402 14.706 -62.798 1.00 62.00 189 LYS A CA 1
ATOM 1470 C C . LYS A 1 189 ? 22.077 15.606 -61.599 1.00 62.00 189 LYS A C 1
ATOM 1472 O O . LYS A 1 189 ? 22.583 16.716 -61.568 1.00 62.00 189 LYS A O 1
ATOM 1477 N N . THR A 1 190 ? 21.346 15.125 -60.589 1.00 66.94 190 THR A N 1
ATOM 1478 C CA . THR A 1 190 ? 21.050 15.910 -59.373 1.00 66.94 190 THR A CA 1
ATOM 1479 C C . THR A 1 190 ? 22.276 16.039 -58.474 1.00 66.94 190 THR A C 1
ATOM 1481 O O . THR A 1 190 ? 22.493 17.090 -57.881 1.00 66.94 190 THR A O 1
ATOM 1484 N N . LEU A 1 191 ? 23.143 15.020 -58.443 1.00 68.56 191 LEU A N 1
ATOM 1485 C CA . LEU A 1 191 ? 24.454 15.120 -57.792 1.00 68.56 191 LEU A CA 1
ATOM 1486 C C . LEU A 1 191 ? 25.413 16.067 -58.530 1.00 68.56 191 LEU A C 1
ATOM 1488 O O . LEU A 1 191 ? 26.217 16.727 -57.876 1.00 68.56 191 LEU A O 1
ATOM 1492 N N . ARG A 1 192 ? 25.328 16.172 -59.866 1.00 65.69 192 ARG A N 1
ATOM 1493 C CA . ARG A 1 192 ? 26.071 17.196 -60.620 1.00 65.69 192 ARG A CA 1
ATOM 1494 C C . ARG A 1 192 ? 25.526 18.598 -60.381 1.00 65.69 192 ARG A C 1
ATOM 1496 O O . ARG A 1 192 ? 26.339 19.465 -60.109 1.00 65.69 192 ARG A O 1
ATOM 1503 N N . ASP A 1 193 ? 24.208 18.797 -60.399 1.00 65.94 193 ASP A N 1
ATOM 1504 C CA . ASP A 1 193 ? 23.592 20.103 -60.111 1.00 65.94 193 ASP A CA 1
ATOM 1505 C C . ASP A 1 193 ? 23.933 20.590 -58.696 1.00 65.94 193 ASP A C 1
ATOM 1507 O O . ASP A 1 193 ? 24.282 21.750 -58.504 1.00 65.94 193 ASP A O 1
ATOM 1511 N N . LEU A 1 194 ? 23.913 19.704 -57.693 1.00 72.88 194 LEU A N 1
ATOM 1512 C CA . LEU A 1 194 ? 24.316 20.056 -56.325 1.00 72.88 194 LEU A CA 1
ATOM 1513 C C . LEU A 1 194 ? 25.812 20.362 -56.212 1.00 72.88 194 LEU A C 1
ATOM 1515 O O . LEU A 1 194 ? 26.200 21.278 -55.488 1.00 72.88 194 LEU A O 1
ATOM 1519 N N . HIS A 1 195 ? 26.655 19.619 -56.933 1.00 68.94 195 HIS A N 1
ATOM 1520 C CA . HIS A 1 195 ? 28.087 19.898 -56.987 1.00 68.94 195 HIS A CA 1
ATOM 1521 C C . HIS A 1 195 ? 28.367 21.225 -57.710 1.00 68.94 195 HIS A C 1
ATOM 1523 O O . HIS A 1 195 ? 29.232 21.980 -57.278 1.00 68.94 195 HIS A O 1
ATOM 1529 N N . GLU A 1 196 ? 27.615 21.552 -58.759 1.00 68.31 196 GLU A N 1
ATOM 1530 C CA . GLU A 1 196 ? 27.715 22.802 -59.517 1.00 68.31 196 GLU A CA 1
ATOM 1531 C C . GLU A 1 196 ? 27.161 24.002 -58.728 1.00 68.31 196 GLU A C 1
ATOM 1533 O O . GLU A 1 196 ? 27.751 25.071 -58.781 1.00 68.31 196 GLU A O 1
ATOM 1538 N N . MET A 1 197 ? 26.143 23.830 -57.877 1.00 64.88 197 MET A N 1
ATOM 1539 C CA . MET A 1 197 ? 25.710 24.876 -56.932 1.00 64.88 197 MET A CA 1
ATOM 1540 C C . MET A 1 197 ? 26.720 25.143 -55.803 1.00 64.88 197 MET A C 1
ATOM 1542 O O . MET A 1 197 ? 26.748 26.248 -55.267 1.00 64.88 197 MET A O 1
ATOM 1546 N N . PHE A 1 198 ? 27.542 24.158 -55.425 1.00 66.81 198 PHE A N 1
ATOM 1547 C CA . PHE A 1 198 ? 28.551 24.314 -54.364 1.00 66.81 198 PHE A CA 1
ATOM 1548 C C . PHE A 1 198 ? 29.940 24.722 -54.873 1.00 66.81 198 PHE A C 1
ATOM 1550 O O . PHE A 1 198 ? 30.718 25.298 -54.114 1.00 66.81 198 PHE A O 1
ATOM 1557 N N . THR A 1 199 ? 30.270 24.408 -56.128 1.00 67.38 199 THR A N 1
ATOM 1558 C CA . THR A 1 199 ? 31.579 24.712 -56.743 1.00 67.38 199 THR A CA 1
ATOM 1559 C C . THR A 1 199 ? 31.502 25.735 -57.877 1.00 67.38 199 THR A C 1
ATOM 1561 O O . THR A 1 199 ? 32.542 26.180 -58.361 1.00 67.38 199 THR A O 1
ATOM 1564 N N . GLY A 1 200 ? 30.291 26.127 -58.280 1.00 48.91 200 GLY A N 1
ATOM 1565 C CA . GLY A 1 200 ? 30.023 27.166 -59.263 1.00 48.91 200 GLY A CA 1
ATOM 1566 C C . GLY A 1 200 ? 30.250 28.565 -58.701 1.00 48.91 200 GLY A C 1
ATOM 1567 O O . GLY A 1 200 ? 29.835 28.903 -57.595 1.00 48.91 200 GLY A O 1
ATOM 1568 N N . ASP A 1 201 ? 30.948 29.349 -59.508 1.00 49.03 201 ASP A N 1
ATOM 1569 C CA . ASP A 1 201 ? 31.409 30.713 -59.296 1.00 49.03 201 ASP A CA 1
ATOM 1570 C C . ASP A 1 201 ? 30.353 31.630 -58.645 1.00 49.03 201 ASP A C 1
ATOM 1572 O O . ASP A 1 201 ? 29.243 31.812 -59.153 1.00 49.03 201 ASP A O 1
ATOM 1576 N N . ARG A 1 202 ? 30.715 32.235 -57.509 1.00 52.03 202 ARG A N 1
ATOM 1577 C CA . ARG A 1 202 ? 29.919 33.248 -56.803 1.00 52.03 202 ARG A CA 1
ATOM 1578 C C . ARG A 1 202 ? 29.894 34.532 -57.636 1.00 52.03 202 ARG A C 1
ATOM 1580 O O . ARG A 1 202 ? 30.736 35.409 -57.467 1.00 52.03 202 ARG A O 1
ATOM 1587 N N . ALA A 1 203 ? 28.893 34.678 -58.492 1.00 49.47 203 ALA A N 1
ATOM 1588 C CA . ALA A 1 203 ? 28.514 35.972 -59.040 1.00 49.47 203 ALA A CA 1
ATOM 1589 C C . ALA A 1 203 ? 27.003 36.168 -58.877 1.00 49.47 203 ALA A C 1
ATOM 1591 O O . ALA A 1 203 ? 26.212 35.448 -59.477 1.00 49.47 203 ALA A O 1
ATOM 1592 N N . ALA A 1 204 ? 26.651 37.181 -58.081 1.00 49.25 204 ALA A N 1
ATOM 1593 C CA . ALA A 1 204 ? 25.309 37.646 -57.719 1.00 49.25 204 ALA A CA 1
ATOM 1594 C C . ALA A 1 204 ? 24.648 36.932 -56.523 1.00 49.25 204 ALA A C 1
ATOM 1596 O O . ALA A 1 204 ? 23.786 36.068 -56.664 1.00 49.25 204 ALA A O 1
ATOM 1597 N N . GLU A 1 205 ? 25.003 37.390 -55.319 1.00 50.22 205 GLU A N 1
ATOM 1598 C CA . GLU A 1 205 ? 24.087 37.352 -54.176 1.00 50.22 205 GLU A CA 1
ATOM 1599 C C . GLU A 1 205 ? 22.890 38.280 -54.484 1.00 50.22 205 GLU A C 1
ATOM 1601 O O . GLU A 1 205 ? 23.111 39.448 -54.818 1.00 50.22 205 GLU A O 1
ATOM 1606 N N . PRO A 1 206 ? 21.629 37.816 -54.421 1.00 50.03 206 PRO A N 1
ATOM 1607 C CA . PRO A 1 206 ? 20.494 38.724 -54.407 1.00 50.03 206 PRO A CA 1
ATOM 1608 C C . PRO A 1 206 ? 20.390 39.368 -53.019 1.00 50.03 206 PRO A C 1
ATOM 1610 O O . PRO A 1 206 ? 20.174 38.694 -52.012 1.00 50.03 206 PRO A O 1
ATOM 1613 N N . ASP A 1 207 ? 20.564 40.686 -52.996 1.00 48.56 207 ASP A N 1
ATOM 1614 C CA . ASP A 1 207 ? 20.434 41.548 -51.826 1.00 48.56 207 ASP A CA 1
ATOM 1615 C C . ASP A 1 207 ? 19.004 41.480 -51.252 1.00 48.56 207 ASP A C 1
ATOM 1617 O O . ASP A 1 207 ? 18.038 41.983 -51.833 1.00 48.56 207 ASP A O 1
ATOM 1621 N N . LEU A 1 208 ? 18.869 40.817 -50.101 1.00 49.00 208 LEU A N 1
ATOM 1622 C CA . LEU A 1 208 ? 17.614 40.637 -49.363 1.00 49.00 208 LEU A CA 1
ATOM 1623 C C . LEU A 1 208 ? 17.103 41.942 -48.715 1.00 49.00 208 LEU A C 1
ATOM 1625 O O . LEU A 1 208 ? 16.032 41.934 -48.110 1.00 49.00 208 LEU A O 1
ATOM 1629 N N . ALA A 1 209 ? 17.812 43.069 -48.866 1.00 49.69 209 ALA A N 1
ATOM 1630 C CA . ALA A 1 209 ? 17.395 44.376 -48.354 1.00 49.69 209 ALA A CA 1
ATOM 1631 C C . ALA A 1 209 ? 16.314 45.085 -49.203 1.00 49.69 209 ALA A C 1
ATOM 1633 O O . ALA A 1 209 ? 15.781 46.108 -48.778 1.00 49.69 209 ALA A O 1
ATOM 1634 N N . ALA A 1 210 ? 15.947 44.562 -50.381 1.00 52.72 210 ALA A N 1
ATOM 1635 C CA . ALA A 1 210 ? 15.015 45.229 -51.302 1.00 52.72 210 ALA A CA 1
ATOM 1636 C C . ALA A 1 210 ? 13.518 44.874 -51.119 1.00 52.72 210 ALA A C 1
ATOM 1638 O O . ALA A 1 210 ? 12.680 45.389 -51.860 1.00 52.72 210 ALA A O 1
A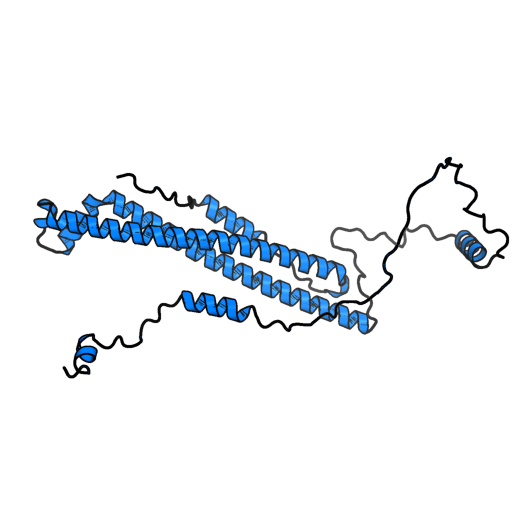TOM 1639 N N . VAL A 1 211 ? 13.149 44.010 -50.161 1.00 52.94 211 VAL A N 1
ATOM 1640 C CA . VAL A 1 211 ? 11.755 43.534 -49.968 1.00 52.94 211 VAL A CA 1
ATOM 1641 C C . VAL A 1 211 ? 11.169 43.988 -48.626 1.00 52.94 211 VAL A C 1
ATOM 1643 O O . VAL A 1 211 ? 10.571 43.208 -47.890 1.00 52.94 211 VAL A O 1
ATOM 1646 N N . VAL A 1 212 ? 11.308 45.273 -48.294 1.00 45.12 212 VAL A N 1
ATOM 1647 C CA . VAL A 1 212 ? 10.543 45.892 -47.198 1.00 45.12 212 VAL A CA 1
ATOM 1648 C C . VAL A 1 212 ? 9.942 47.216 -47.688 1.00 45.12 212 VAL A C 1
ATOM 1650 O O . VAL A 1 212 ? 10.697 48.125 -48.033 1.00 45.12 212 VAL A O 1
ATOM 1653 N N . PRO A 1 213 ? 8.604 47.355 -47.776 1.00 48.28 213 PRO A N 1
ATOM 1654 C CA . PRO A 1 213 ? 7.970 48.633 -48.089 1.00 48.28 213 PRO A CA 1
ATOM 1655 C C . PRO A 1 213 ? 8.092 49.622 -46.910 1.00 48.28 213 PRO A C 1
ATOM 1657 O O . PRO A 1 213 ? 8.108 49.192 -45.754 1.00 48.28 213 PRO A O 1
ATOM 1660 N N . PRO A 1 214 ? 8.164 50.940 -47.178 1.00 45.41 214 PRO A N 1
ATOM 1661 C CA . PRO A 1 214 ? 8.473 51.947 -46.170 1.00 45.41 214 PRO A CA 1
ATOM 1662 C C . PRO A 1 214 ? 7.254 52.219 -45.283 1.00 45.41 214 PRO A C 1
ATOM 1664 O O . PRO A 1 214 ? 6.167 52.506 -45.784 1.00 45.41 214 PRO A O 1
ATOM 1667 N N . VAL A 1 215 ? 7.443 52.159 -43.965 1.00 45.56 215 VAL A N 1
ATOM 1668 C CA . VAL A 1 215 ? 6.478 52.663 -42.979 1.00 45.56 215 VAL A CA 1
ATOM 1669 C C . VAL A 1 215 ? 7.019 53.985 -42.441 1.00 45.56 215 VAL A C 1
ATOM 1671 O O . VAL A 1 215 ? 8.160 54.054 -41.993 1.00 45.56 215 VAL A O 1
ATOM 1674 N N . GLU A 1 216 ? 6.199 55.028 -42.557 1.00 41.97 216 GLU A N 1
ATOM 1675 C CA . GLU A 1 216 ? 6.454 56.399 -42.109 1.00 41.97 216 GLU A CA 1
ATOM 1676 C C . GLU A 1 216 ? 6.774 56.474 -40.606 1.00 41.97 216 GLU A C 1
ATOM 1678 O O . GLU A 1 216 ? 6.046 55.937 -39.771 1.00 41.97 216 GLU A O 1
ATOM 1683 N N . GLU A 1 217 ? 7.835 57.209 -40.265 1.00 45.56 217 GLU A N 1
ATOM 1684 C CA . GLU A 1 217 ? 8.067 57.738 -38.917 1.00 45.56 217 GLU A CA 1
ATOM 1685 C C . GLU A 1 217 ? 7.121 58.919 -38.635 1.00 45.56 217 GLU A C 1
ATOM 1687 O O . GLU A 1 217 ? 6.772 59.679 -39.545 1.00 45.56 217 GLU A O 1
ATOM 1692 N N . PRO A 1 218 ? 6.758 59.147 -37.360 1.00 44.59 218 PRO A N 1
ATOM 1693 C CA . PRO A 1 218 ? 7.424 60.266 -36.691 1.00 44.59 218 PRO A CA 1
ATOM 1694 C C . PRO A 1 218 ? 7.809 59.998 -35.222 1.00 44.59 218 PRO A C 1
ATOM 1696 O O . PRO A 1 218 ? 7.010 59.562 -34.395 1.00 44.59 218 PRO A O 1
ATOM 1699 N N . THR A 1 219 ? 9.052 60.359 -34.900 1.00 42.91 219 THR A N 1
ATOM 1700 C CA . THR A 1 219 ? 9.609 60.689 -33.567 1.00 42.91 219 THR A CA 1
ATOM 1701 C C . THR A 1 219 ? 8.955 61.948 -32.943 1.00 42.91 219 THR A C 1
ATOM 1703 O O . THR A 1 219 ? 8.218 62.617 -33.672 1.00 42.91 219 THR A O 1
ATOM 1706 N N . PRO A 1 220 ? 9.281 62.419 -31.705 1.00 58.06 220 PRO A N 1
ATOM 1707 C CA . PRO A 1 220 ? 10.258 61.933 -30.701 1.00 58.06 220 PRO A CA 1
ATOM 1708 C C . PRO A 1 220 ? 9.728 61.916 -29.239 1.00 58.06 220 PRO A C 1
ATOM 1710 O O . PRO A 1 220 ? 8.697 62.510 -28.944 1.00 58.06 220 PRO A O 1
ATOM 1713 N N . ALA A 1 221 ? 10.480 61.324 -28.297 1.00 37.19 221 ALA A N 1
ATOM 1714 C CA . ALA A 1 221 ? 10.993 62.033 -27.105 1.00 37.19 221 ALA A CA 1
ATOM 1715 C C . ALA A 1 221 ? 11.647 61.092 -26.065 1.00 37.19 221 ALA A C 1
ATOM 1717 O O . ALA A 1 221 ? 11.016 60.163 -25.571 1.00 37.19 221 ALA A O 1
ATOM 1718 N N . SER A 1 222 ? 12.832 61.516 -25.607 1.00 41.25 222 SER A N 1
ATOM 1719 C CA . SER A 1 222 ? 13.448 61.281 -24.281 1.00 41.25 222 SER A CA 1
ATOM 1720 C C . SER A 1 222 ? 14.293 60.014 -24.054 1.00 41.25 222 SER A C 1
ATOM 1722 O O . SER A 1 222 ? 13.806 58.953 -23.684 1.00 41.25 222 SER A O 1
ATOM 1724 N N . GLU A 1 223 ? 15.601 60.216 -24.201 1.00 41.50 223 GLU A N 1
ATOM 1725 C CA . GLU A 1 223 ? 16.735 59.671 -23.426 1.00 41.50 223 GLU A CA 1
ATOM 1726 C C . GLU A 1 223 ? 16.544 59.668 -21.876 1.00 41.50 223 GLU A C 1
ATOM 1728 O O . GLU A 1 223 ? 15.636 60.367 -21.414 1.00 41.50 223 GLU A O 1
ATOM 1733 N N . PRO A 1 224 ? 17.434 59.054 -21.039 1.00 49.44 224 PRO A N 1
ATOM 1734 C CA . PRO A 1 224 ? 18.636 58.244 -21.347 1.00 49.44 224 PRO A CA 1
ATOM 1735 C C . PRO A 1 224 ? 18.917 57.012 -20.417 1.00 49.44 224 PRO A C 1
ATOM 1737 O O . PRO A 1 224 ? 18.253 56.803 -19.411 1.00 49.44 224 PRO A O 1
ATOM 1740 N N . VAL A 1 225 ? 19.985 56.268 -20.772 1.00 45.72 225 VAL A N 1
ATOM 1741 C CA . VAL A 1 225 ? 20.913 55.401 -19.982 1.00 45.72 225 VAL A CA 1
ATOM 1742 C C . VAL A 1 225 ? 20.395 54.404 -18.926 1.00 45.72 225 VAL A C 1
ATOM 1744 O O . VAL A 1 225 ? 19.889 54.811 -17.893 1.00 45.72 225 VAL A O 1
ATOM 1747 N N . GLU A 1 226 ? 20.774 53.121 -19.067 1.00 39.81 226 GLU A N 1
ATOM 1748 C CA . GLU A 1 226 ? 21.824 52.501 -18.222 1.00 39.81 226 GLU A CA 1
ATOM 1749 C C . GLU A 1 226 ? 22.197 51.055 -18.635 1.00 39.81 226 GLU A C 1
ATOM 1751 O O . GLU A 1 226 ? 21.344 50.245 -18.978 1.00 39.81 226 GLU A O 1
ATOM 1756 N N . ALA A 1 227 ? 23.503 50.785 -18.516 1.00 40.69 227 ALA A N 1
ATOM 1757 C CA . ALA A 1 227 ? 24.179 49.523 -18.190 1.00 40.69 227 ALA A CA 1
ATOM 1758 C C . ALA A 1 227 ? 24.242 48.346 -19.197 1.00 40.69 227 ALA A C 1
ATOM 1760 O O . ALA A 1 227 ? 23.299 47.603 -19.451 1.00 40.69 227 ALA A O 1
ATOM 1761 N N . VAL A 1 228 ? 25.477 48.173 -19.676 1.00 45.81 228 VAL A N 1
ATOM 1762 C CA . VAL A 1 228 ? 26.141 46.975 -20.214 1.00 45.81 228 VAL A CA 1
ATOM 1763 C C . VAL A 1 228 ? 26.363 45.944 -19.084 1.00 45.81 228 VAL A C 1
ATOM 1765 O O . VAL A 1 228 ? 26.292 46.333 -17.921 1.00 45.81 228 VAL A O 1
ATOM 1768 N N . GLU A 1 229 ? 26.738 44.708 -19.461 1.00 37.62 229 GLU A N 1
ATOM 1769 C CA . GLU A 1 229 ? 27.339 43.608 -18.656 1.00 37.62 229 GLU A CA 1
ATOM 1770 C C . GLU A 1 229 ? 26.346 42.520 -18.194 1.00 37.62 229 GLU A C 1
ATOM 1772 O O . GLU A 1 229 ? 25.237 42.814 -17.777 1.00 37.62 229 GLU A O 1
ATOM 1777 N N . ASP A 1 230 ? 26.622 41.215 -18.230 1.00 36.31 230 ASP A N 1
ATOM 1778 C CA . ASP A 1 230 ? 27.752 40.403 -18.697 1.00 36.31 230 ASP A CA 1
ATOM 1779 C C . ASP A 1 230 ? 27.254 38.945 -18.769 1.00 36.31 230 ASP A C 1
ATOM 1781 O O . ASP A 1 230 ? 26.303 38.555 -18.084 1.00 36.31 230 ASP A O 1
ATOM 1785 N N . GLN A 1 231 ? 27.897 38.132 -19.598 1.00 43.53 231 GLN A N 1
ATOM 1786 C CA . GLN A 1 231 ? 27.735 36.686 -19.602 1.00 43.53 231 GLN A CA 1
ATOM 1787 C C . GLN A 1 231 ? 28.431 36.096 -18.371 1.00 43.53 231 GLN A C 1
ATOM 1789 O O . GLN A 1 231 ? 29.623 36.294 -18.174 1.00 43.53 231 GLN A O 1
ATOM 1794 N N . SER A 1 232 ? 27.733 35.285 -17.581 1.00 36.56 232 SER A N 1
ATOM 1795 C CA . SER A 1 232 ? 28.392 34.202 -16.844 1.00 36.56 232 SER A CA 1
ATOM 1796 C C . SER A 1 232 ? 27.405 33.093 -16.487 1.00 36.56 232 SER A C 1
ATOM 1798 O O . SER A 1 232 ? 26.377 33.306 -15.848 1.00 36.56 232 SER A O 1
ATOM 1800 N N . ASP A 1 233 ? 27.744 31.894 -16.956 1.00 42.88 233 ASP A N 1
ATOM 1801 C CA . ASP A 1 233 ? 27.127 30.618 -16.613 1.00 42.88 233 ASP A CA 1
ATOM 1802 C C . ASP A 1 233 ? 27.123 30.375 -15.093 1.00 42.88 233 ASP A C 1
ATOM 1804 O O . ASP A 1 233 ? 28.137 30.622 -14.430 1.00 42.88 233 ASP A O 1
ATOM 1808 N N . PRO A 1 234 ? 26.057 29.793 -14.516 1.00 44.38 234 PRO A N 1
ATOM 1809 C CA . PRO A 1 234 ? 26.151 29.216 -13.187 1.00 44.38 234 PRO A CA 1
ATOM 1810 C C . PRO A 1 234 ? 26.871 27.852 -13.244 1.00 44.38 234 PRO A C 1
ATOM 1812 O O . PRO A 1 234 ? 26.523 26.996 -14.066 1.00 44.38 234 PRO A O 1
ATOM 1815 N N . PRO A 1 235 ? 27.850 27.597 -12.355 1.00 40.78 235 PRO A N 1
ATOM 1816 C CA . PRO A 1 235 ? 28.509 26.306 -12.271 1.00 40.78 235 PRO A CA 1
ATOM 1817 C C . PRO A 1 235 ? 27.526 25.252 -11.759 1.00 40.78 235 PRO A C 1
ATOM 1819 O O . PRO A 1 235 ? 26.878 25.408 -10.723 1.00 40.78 235 PRO A O 1
ATOM 1822 N N . SER A 1 236 ? 27.456 24.147 -12.494 1.00 41.69 236 SER A N 1
ATOM 1823 C CA . SER A 1 236 ? 26.804 22.918 -12.061 1.00 41.69 236 SER A CA 1
ATOM 1824 C C . SER A 1 236 ? 27.573 22.351 -10.866 1.00 41.69 236 SER A C 1
ATOM 1826 O O . SER A 1 236 ? 28.657 21.795 -11.032 1.00 41.69 236 SER A O 1
ATOM 1828 N N . GLN A 1 237 ? 27.040 22.515 -9.654 1.00 39.03 237 GLN A N 1
ATOM 1829 C CA . GLN A 1 237 ? 27.483 21.731 -8.506 1.00 39.03 237 GLN A CA 1
ATOM 1830 C C . GLN A 1 237 ? 26.817 20.359 -8.568 1.00 39.03 237 GLN A C 1
ATOM 1832 O O . GLN A 1 237 ? 25.621 20.209 -8.323 1.00 39.03 237 GLN A O 1
ATOM 1837 N N . GLU A 1 238 ? 27.627 19.357 -8.897 1.00 43.12 238 GLU A N 1
ATOM 1838 C CA . GLU A 1 238 ? 27.378 17.961 -8.570 1.00 43.12 238 GLU A CA 1
ATOM 1839 C C . GLU A 1 238 ? 27.282 17.827 -7.043 1.00 43.12 238 GLU A C 1
ATOM 1841 O O . GLU A 1 238 ? 28.290 17.807 -6.335 1.00 43.12 238 GLU A O 1
ATOM 1846 N N . THR A 1 239 ? 26.064 17.737 -6.513 1.00 36.94 239 THR A N 1
ATOM 1847 C CA . THR A 1 239 ? 25.840 17.149 -5.195 1.00 36.94 239 THR A CA 1
ATOM 1848 C C . THR A 1 239 ? 25.553 15.668 -5.397 1.00 36.94 239 THR A C 1
ATOM 1850 O O . THR A 1 239 ? 24.531 15.252 -5.943 1.00 36.94 239 THR A O 1
ATOM 1853 N N . ASN A 1 240 ? 26.548 14.870 -5.015 1.00 39.47 240 ASN A N 1
ATOM 1854 C CA . ASN A 1 240 ? 26.493 13.418 -4.957 1.00 39.47 240 ASN A CA 1
ATOM 1855 C C . ASN A 1 240 ? 25.232 12.951 -4.219 1.00 39.47 240 ASN A C 1
ATOM 1857 O O . ASN A 1 240 ? 24.924 13.424 -3.125 1.00 39.47 240 ASN A O 1
ATOM 1861 N N . GLY A 1 241 ? 24.524 11.998 -4.825 1.00 42.47 241 GLY A N 1
ATOM 1862 C CA . GLY A 1 241 ? 23.312 11.400 -4.279 1.00 42.47 241 GLY A CA 1
ATOM 1863 C C . GLY A 1 241 ? 23.592 10.497 -3.080 1.00 42.47 241 GLY A C 1
ATOM 1864 O O . GLY A 1 241 ? 23.992 9.350 -3.251 1.00 42.47 241 GLY A O 1
ATOM 1865 N N . MET A 1 242 ? 23.326 11.019 -1.884 1.00 46.66 242 MET A N 1
ATOM 1866 C CA . MET A 1 242 ? 23.291 10.272 -0.618 1.00 46.66 242 MET A CA 1
ATOM 1867 C C . MET A 1 242 ? 22.218 10.825 0.344 1.00 46.66 242 MET A C 1
ATOM 1869 O O . MET A 1 242 ? 22.453 10.887 1.541 1.00 46.66 242 MET A O 1
ATOM 1873 N N . VAL A 1 243 ? 21.050 11.265 -0.148 1.00 51.25 243 VAL A N 1
ATOM 1874 C CA . VAL A 1 243 ? 20.013 11.874 0.727 1.00 51.25 243 VAL A CA 1
ATOM 1875 C C . VAL A 1 243 ? 18.701 11.074 0.803 1.00 51.25 243 VAL A C 1
ATOM 1877 O O . VAL A 1 243 ? 17.884 11.338 1.675 1.00 51.25 243 VAL A O 1
ATOM 1880 N N . ASP A 1 244 ? 18.487 10.061 -0.044 1.00 55.12 244 ASP A N 1
ATOM 1881 C CA . ASP A 1 244 ? 17.190 9.353 -0.079 1.00 55.12 244 ASP A CA 1
ATOM 1882 C C . ASP A 1 244 ? 17.100 8.129 0.850 1.00 55.12 244 ASP A C 1
ATOM 1884 O O . ASP A 1 244 ? 16.003 7.796 1.295 1.00 55.12 244 ASP A O 1
ATOM 1888 N N . ASP A 1 245 ? 18.221 7.489 1.203 1.00 51.28 245 ASP A N 1
ATOM 1889 C CA . ASP A 1 245 ? 18.206 6.351 2.140 1.00 51.28 245 ASP A CA 1
ATOM 1890 C C . ASP A 1 245 ? 17.942 6.809 3.593 1.00 51.28 245 ASP A C 1
ATOM 1892 O O . ASP A 1 245 ? 17.296 6.097 4.361 1.00 51.28 245 ASP A O 1
ATOM 1896 N N . GLU A 1 246 ? 18.343 8.035 3.960 1.00 55.12 246 GLU A N 1
ATOM 1897 C CA . GLU A 1 246 ? 18.081 8.614 5.290 1.00 55.12 246 GLU A CA 1
ATOM 1898 C C . GLU A 1 246 ? 16.601 8.977 5.497 1.00 55.12 246 GLU A C 1
ATOM 1900 O O . GLU A 1 246 ? 16.094 8.916 6.619 1.00 55.12 246 GLU A O 1
ATOM 1905 N N . ALA A 1 247 ? 15.873 9.324 4.430 1.00 56.31 247 ALA A N 1
ATOM 1906 C CA . ALA A 1 247 ? 14.443 9.622 4.513 1.00 56.31 247 ALA A CA 1
ATOM 1907 C C . ALA A 1 247 ? 13.611 8.352 4.767 1.00 56.31 247 ALA A C 1
ATOM 1909 O O . ALA A 1 247 ? 12.656 8.379 5.552 1.00 56.31 247 ALA A O 1
ATOM 1910 N N . ASP A 1 248 ? 14.006 7.233 4.154 1.00 54.56 248 ASP A N 1
ATOM 1911 C CA . ASP A 1 248 ? 13.398 5.923 4.394 1.00 54.56 248 ASP A CA 1
ATOM 1912 C C . ASP A 1 248 ? 13.784 5.377 5.795 1.00 54.56 248 ASP A C 1
ATOM 1914 O O . ASP A 1 248 ? 12.935 4.791 6.474 1.00 54.56 248 ASP A O 1
ATOM 1918 N N . GLU A 1 249 ? 14.999 5.649 6.300 1.00 61.91 249 GLU A N 1
ATOM 1919 C CA . GLU A 1 249 ? 15.423 5.313 7.676 1.00 61.91 249 GLU A CA 1
ATOM 1920 C C . GLU A 1 249 ? 14.691 6.148 8.746 1.00 61.91 249 GLU A C 1
ATOM 1922 O O . GLU A 1 249 ? 14.249 5.616 9.769 1.00 61.91 249 GLU A O 1
ATOM 1927 N N . PHE A 1 250 ? 14.466 7.441 8.495 1.00 54.12 250 PHE A N 1
ATOM 1928 C CA . PHE A 1 250 ? 13.710 8.316 9.396 1.00 54.12 250 PHE A CA 1
ATOM 1929 C C . PHE A 1 250 ? 12.224 7.924 9.485 1.00 54.12 250 PHE A C 1
ATOM 1931 O O . PHE A 1 250 ? 11.627 7.982 10.562 1.00 54.12 250 PHE A O 1
ATOM 1938 N N . LEU A 1 251 ? 11.618 7.469 8.382 1.00 60.69 251 LEU A N 1
ATOM 1939 C CA . LEU A 1 251 ? 10.241 6.960 8.378 1.00 60.69 251 LEU A CA 1
ATOM 1940 C C . LEU A 1 251 ? 10.126 5.574 9.033 1.00 60.69 251 LEU A C 1
ATOM 1942 O O . LEU A 1 251 ? 9.142 5.317 9.729 1.00 60.69 251 LEU A O 1
ATOM 1946 N N . ALA A 1 252 ? 11.142 4.716 8.892 1.00 63.94 252 ALA A N 1
ATOM 1947 C CA . ALA A 1 252 ? 11.219 3.441 9.607 1.00 63.94 252 ALA A CA 1
ATOM 1948 C C . ALA A 1 252 ? 11.363 3.632 11.131 1.00 63.94 252 ALA A C 1
ATOM 1950 O O . ALA A 1 252 ? 10.763 2.885 11.906 1.00 63.94 252 ALA A O 1
ATOM 1951 N N . ALA A 1 253 ? 12.073 4.676 11.575 1.00 55.38 253 ALA A N 1
ATOM 1952 C CA . ALA A 1 253 ? 12.211 5.023 12.993 1.00 55.38 253 ALA A CA 1
ATOM 1953 C C . ALA A 1 253 ? 10.890 5.476 13.652 1.00 55.38 253 ALA A C 1
ATOM 1955 O O . ALA A 1 253 ? 10.736 5.361 14.869 1.00 55.38 253 ALA A O 1
ATOM 1956 N N . ILE A 1 254 ? 9.915 5.949 12.866 1.00 55.88 254 ILE A N 1
ATOM 1957 C CA . ILE A 1 254 ? 8.571 6.319 13.345 1.00 55.88 254 ILE A CA 1
ATOM 1958 C C . ILE A 1 254 ? 7.656 5.080 13.472 1.00 55.88 254 ILE A C 1
ATOM 1960 O O . ILE A 1 254 ? 6.717 5.091 14.272 1.00 55.88 254 ILE A O 1
ATOM 1964 N N . GLU A 1 255 ? 7.924 3.994 12.733 1.00 51.00 255 GLU A N 1
ATOM 1965 C CA . GLU A 1 255 ? 7.137 2.747 12.778 1.00 51.00 255 GLU A CA 1
ATOM 1966 C C . GLU A 1 255 ? 7.454 1.851 13.990 1.00 51.00 255 GLU A C 1
ATOM 1968 O O . GLU A 1 255 ? 6.618 1.027 14.368 1.00 51.00 255 GLU A O 1
ATOM 1973 N N . THR A 1 256 ? 8.596 2.031 14.659 1.00 42.56 256 THR A N 1
ATOM 1974 C CA . THR A 1 256 ? 8.931 1.279 15.876 1.00 42.56 256 THR A CA 1
ATOM 1975 C C . THR A 1 256 ? 8.725 2.121 17.136 1.00 42.56 256 THR A C 1
ATOM 1977 O O . THR A 1 256 ? 9.580 2.951 17.452 1.00 42.56 256 THR A O 1
ATOM 1980 N N . PRO A 1 257 ? 7.678 1.893 17.954 1.00 42.66 257 PRO A N 1
ATOM 1981 C CA . PRO A 1 257 ? 7.810 2.2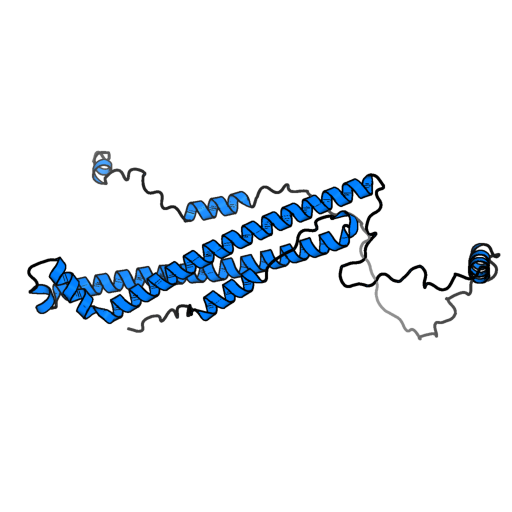16 19.364 1.00 42.66 257 PRO A CA 1
ATOM 1982 C C . PRO A 1 257 ? 8.931 1.327 19.905 1.00 42.66 257 PRO A C 1
ATOM 1984 O O . PRO A 1 257 ? 8.843 0.102 19.838 1.00 42.66 257 PRO A O 1
ATOM 1987 N N . ALA A 1 258 ? 10.003 1.936 20.405 1.00 44.56 258 ALA A N 1
ATOM 1988 C CA . ALA A 1 258 ? 11.036 1.238 21.151 1.00 44.56 258 ALA A CA 1
ATOM 1989 C C . ALA A 1 258 ? 10.409 0.595 22.402 1.00 44.56 258 ALA A C 1
ATOM 1991 O O . ALA A 1 258 ? 10.385 1.170 23.487 1.00 44.56 258 ALA A O 1
ATOM 1992 N N . THR A 1 259 ? 9.868 -0.609 22.254 1.00 51.47 259 THR A N 1
ATOM 1993 C CA . THR A 1 259 ? 9.620 -1.520 23.364 1.00 51.47 259 THR A CA 1
ATOM 1994 C C . THR A 1 259 ? 10.973 -1.936 23.920 1.00 51.47 259 THR A C 1
ATOM 1996 O O . THR A 1 259 ? 11.680 -2.731 23.307 1.00 51.47 259 THR A O 1
ATOM 1999 N N . GLY A 1 260 ? 11.320 -1.385 25.082 1.00 49.91 260 GLY A N 1
ATOM 2000 C CA . GLY A 1 260 ? 12.414 -1.877 25.915 1.00 49.91 260 GLY A CA 1
ATOM 2001 C C . GLY A 1 260 ? 13.568 -0.899 26.095 1.00 49.91 260 GLY A C 1
ATOM 2002 O O . GLY A 1 260 ? 14.671 -1.158 25.627 1.00 49.91 260 GLY A O 1
ATOM 2003 N N . ARG A 1 261 ? 13.343 0.184 26.843 1.00 41.03 261 ARG A N 1
ATOM 2004 C CA . ARG A 1 261 ? 14.369 0.758 27.724 1.00 41.03 261 ARG A CA 1
ATOM 2005 C C . ARG A 1 261 ? 13.702 1.192 29.021 1.00 41.03 261 ARG A C 1
ATOM 2007 O O . ARG A 1 261 ? 12.692 1.887 28.992 1.00 41.03 261 ARG A O 1
ATOM 2014 N N . ASP A 1 262 ? 14.260 0.689 30.113 1.00 48.03 262 ASP A N 1
ATOM 2015 C CA . ASP A 1 262 ? 13.806 0.790 31.494 1.00 48.03 262 ASP A CA 1
ATOM 2016 C C . ASP A 1 262 ? 13.218 2.160 31.848 1.00 48.03 262 ASP A C 1
ATOM 2018 O O . ASP A 1 262 ? 13.935 3.144 32.044 1.00 48.03 262 ASP A O 1
ATOM 2022 N N . LEU A 1 263 ? 11.892 2.205 31.988 1.00 46.41 263 LEU A N 1
ATOM 2023 C CA . LEU A 1 263 ? 11.257 3.216 32.816 1.00 46.41 263 LEU A CA 1
ATOM 2024 C C . LEU A 1 263 ? 11.605 2.842 34.254 1.00 46.41 263 LEU A C 1
ATOM 2026 O O . LEU A 1 263 ? 10.975 1.963 34.840 1.00 46.41 263 LEU A O 1
ATOM 2030 N N . LYS A 1 264 ? 12.654 3.471 34.791 1.00 54.00 264 LYS A N 1
ATOM 2031 C CA . LYS A 1 264 ? 12.913 3.486 36.231 1.00 54.00 264 LYS A CA 1
ATOM 2032 C C . LYS A 1 264 ? 11.591 3.794 36.933 1.00 54.00 264 LYS A C 1
ATOM 2034 O O . LYS A 1 264 ? 10.913 4.759 36.570 1.00 54.00 264 LYS A O 1
ATOM 2039 N N . ASN A 1 265 ? 11.199 2.921 37.858 1.00 47.84 265 ASN A N 1
ATOM 2040 C CA . ASN A 1 265 ? 9.976 3.087 38.628 1.00 47.84 265 ASN A CA 1
ATOM 2041 C C . ASN A 1 265 ? 9.992 4.466 39.292 1.00 47.84 265 ASN A C 1
ATOM 2043 O O . ASN A 1 265 ? 11.037 4.926 39.742 1.00 47.84 265 ASN A O 1
ATOM 2047 N N . LEU A 1 266 ? 8.831 5.116 39.352 1.00 52.59 266 LEU A N 1
ATOM 2048 C CA . LEU A 1 266 ? 8.675 6.436 39.969 1.00 52.59 266 LEU A CA 1
ATOM 2049 C C . LEU A 1 266 ? 9.168 6.457 41.435 1.00 52.59 266 LEU A C 1
ATOM 2051 O O . LEU A 1 266 ? 9.576 7.509 41.914 1.00 52.59 266 LEU A O 1
ATOM 2055 N N . ASP A 1 267 ? 9.180 5.295 42.099 1.00 56.53 267 ASP A N 1
ATOM 2056 C CA . ASP A 1 267 ? 9.731 5.102 43.446 1.00 56.53 267 ASP A CA 1
ATOM 2057 C C . ASP A 1 267 ? 11.264 5.274 43.511 1.00 56.53 267 ASP A C 1
ATOM 2059 O O . ASP A 1 267 ? 11.751 5.865 44.466 1.00 56.53 267 ASP A O 1
ATOM 2063 N N . ASP A 1 268 ? 12.029 4.886 42.480 1.00 59.50 268 ASP A N 1
ATOM 2064 C CA . ASP A 1 268 ? 13.498 5.079 42.449 1.00 59.50 268 ASP A CA 1
ATOM 2065 C C . ASP A 1 268 ? 13.896 6.553 42.228 1.00 59.50 268 ASP A C 1
ATOM 2067 O O . ASP A 1 268 ? 15.046 6.933 42.427 1.00 59.50 268 ASP A O 1
ATOM 2071 N N . LEU A 1 269 ? 12.963 7.395 41.772 1.00 53.31 269 LEU A N 1
ATOM 2072 C CA . LEU A 1 269 ? 13.186 8.823 41.507 1.00 53.31 269 LEU A CA 1
ATOM 2073 C C . LEU A 1 269 ? 12.884 9.711 42.725 1.00 53.31 269 LEU A C 1
ATOM 2075 O O . LEU A 1 269 ? 13.197 10.901 42.694 1.00 53.31 269 LEU A O 1
ATOM 2079 N N . LEU A 1 270 ? 12.275 9.147 43.773 1.00 57.56 270 LEU A N 1
ATOM 2080 C CA . LEU A 1 270 ? 11.943 9.852 45.013 1.00 57.56 270 LEU A CA 1
ATOM 2081 C C . LEU A 1 270 ? 13.006 9.673 46.107 1.00 57.56 270 LEU A C 1
ATOM 2083 O O . LEU A 1 270 ? 13.126 10.558 46.947 1.00 57.56 270 LEU A O 1
ATOM 2087 N N . ASP A 1 271 ? 13.815 8.611 46.054 1.00 56.16 271 ASP A N 1
ATOM 2088 C CA . ASP A 1 271 ? 14.906 8.371 47.017 1.00 56.16 271 ASP A CA 1
ATOM 2089 C C . ASP A 1 271 ? 16.157 9.248 46.771 1.00 56.16 271 ASP A C 1
ATOM 2091 O O . ASP A 1 271 ? 16.985 9.399 47.665 1.00 56.16 271 ASP A O 1
ATOM 2095 N N . ASP A 1 272 ? 16.284 9.880 45.596 1.00 55.91 272 ASP A N 1
ATOM 2096 C CA . ASP A 1 272 ? 17.399 10.790 45.253 1.00 55.91 272 ASP A CA 1
ATOM 2097 C C . ASP A 1 272 ? 17.116 12.273 45.597 1.00 55.91 272 ASP A C 1
ATOM 2099 O O . ASP A 1 272 ? 17.947 13.154 45.351 1.00 55.91 272 ASP A O 1
ATOM 2103 N N . LEU A 1 273 ? 15.946 12.578 46.170 1.00 53.50 273 LEU A N 1
ATOM 2104 C CA . LEU A 1 273 ? 15.594 13.906 46.679 1.00 53.50 273 LEU A CA 1
ATOM 2105 C C . LEU A 1 273 ? 15.610 13.887 48.212 1.00 53.50 273 LEU A C 1
ATOM 2107 O O . LEU A 1 273 ? 14.565 13.818 48.850 1.00 53.50 273 LEU A O 1
ATOM 2111 N N . ASP A 1 274 ? 16.810 13.991 48.790 1.00 53.94 274 ASP A N 1
ATOM 2112 C CA . ASP A 1 274 ? 17.001 14.317 50.210 1.00 53.94 274 ASP A CA 1
ATOM 2113 C C . ASP A 1 274 ? 16.362 15.693 50.512 1.00 53.94 274 ASP A C 1
ATOM 2115 O O . ASP A 1 274 ? 16.937 16.752 50.223 1.00 53.94 274 ASP A O 1
ATOM 2119 N N . LEU A 1 275 ? 15.154 15.660 51.084 1.00 45.62 275 LEU A N 1
ATOM 2120 C CA . LEU A 1 275 ? 14.435 16.769 51.721 1.00 45.62 275 LEU A CA 1
ATOM 2121 C C . LEU A 1 275 ? 13.752 16.288 53.006 1.00 45.62 275 LEU A C 1
ATOM 2123 O O . LEU A 1 275 ? 12.929 15.349 52.928 1.00 45.62 275 LEU A O 1
#

Foldseek 3Di:
DDDPCPPQDDDDPVVLVVLVVLLVPQDQDDDPQLQAAALVVLVVSLVSLVVSLVVLVVVLVVLVVSLVVLVVVLVVLVVVLVVQLVVCCVPPVVLVVDPDPVSSVVVSCVVVVVSVVVSVVSVVVSVSSVVSNVVSVVSSVVSVVVSVVSVVSSVVSVVCVVVVHHGNNDHDVPDDDPPPVPPPDCDVVNVVVVVCVVPPDDDDDDDPVPPDDDDDDDDDDDDDDDDDDDDDDDDDDPDDDDDPVVVVVVVVVVVDPPPDDDPPPPVVVVVPDDD

Secondary structure (DSSP, 8-state):
------------HHHHHHHHHHHHT---PPPS-GGGT-HHHHHHHHHHHHHHHHHHHHHHHHHHHHHHHHHHHHHHHHHHHHHHHHHHHHH-HHHHT-SSHHHHHHHHHHHTHHHHHHHHHHHHHHHHHHHHHHHHHHHHHHHHHHHHHHHHHHHHHHHHHHTT-----SPPTTPPPP-TTSS----HHHHHHHHHHHHS-------GGG----------------------PPP-----S-SHHHHHHHHHHHH-----S----GGGGTTT---

Sequence (275 aa):
MTQPTHTLPEITVNVVESVFRRLSTMEVELDADPLKYGPKRLNGKVAEARGMLTECESIFLDVSLWLQKYRAAHRTLETEMDLAKKHLYANDPEVRAGRNVADRDALATMKLRDQARGLSSVAQSQSDLEAMLTVVKAKRADLKDVQGRLRDQMKLCHEEISLGGRWGSKPAPGTKAPDLDEAPNVDKKTLRDLHEMFTGDRAAEPDLAAVVPPVEEPTPASEPVEAVEDQSDPPSQETNGMVDDEADEFLAAIETPATGRDLKNLDDLLDDLDL